Protein AF-A0A349AY87-F1 (afdb_monomer)

Secondary structure (DSSP, 8-state):
--PPP----------SPPS--GGGGGGEEEEE-TTS-EEEEETT-SEEEEE-TTS-EEEEE-S-S-EEEEEE-TTSEEEEEETTEEEEEEEETTEEEE-HHHH-TTTT-B--S----PPPTT---HHHHSSTTS----S-----TT-SS-SSEESHHHHHHHHHTTTPBPPTT--TTGGG-SS-SSB-SHHHHHHHHHT-EE--

Sequence (204 aa):
MSGDPAVQPTFRTVPAQLPLDVTLLSQTTIVEDRRGGLWFAQKGSSTVSLLNPAGTFSSMTLPVVSLSAFSLDDNDQLLVGDQGVIRAFRLTANGIVEVGIQGSPFVGTRVGDGFTIARSSTNYESRFHSGPGWRNVLPPFPVCVGDFNFDGAINGADLGIMLSKWGTVIPPGGSADSYLDLNQDGLIAGGDLGILLSKWGVCP

Mean predicted aligned error: 16.03 Å

Structure (mmCIF, N/CA/C/O backbone):
data_AF-A0A349AY87-F1
#
_entry.id   AF-A0A349AY87-F1
#
loop_
_atom_site.group_PDB
_atom_site.id
_atom_site.type_symbol
_atom_site.label_atom_id
_atom_site.label_alt_id
_atom_site.label_comp_id
_atom_site.label_asym_id
_atom_site.label_entity_id
_atom_site.label_seq_id
_atom_site.pdbx_PDB_ins_code
_atom_site.Cartn_x
_atom_site.Cartn_y
_atom_site.Cartn_z
_atom_site.occupancy
_atom_site.B_iso_or_equiv
_atom_site.auth_seq_id
_atom_site.auth_comp_id
_atom_site.auth_asym_id
_atom_site.auth_atom_id
_atom_site.pdbx_PDB_model_num
ATOM 1 N N . MET A 1 1 ? 26.757 24.012 3.027 1.00 44.22 1 MET A N 1
ATOM 2 C CA . MET A 1 1 ? 26.035 22.957 3.765 1.00 44.22 1 MET A CA 1
ATOM 3 C C . MET A 1 1 ? 24.764 23.583 4.312 1.00 44.22 1 MET A C 1
ATOM 5 O O . MET A 1 1 ? 24.801 24.196 5.367 1.00 44.22 1 MET A O 1
ATOM 9 N N . SER A 1 2 ? 23.686 23.560 3.531 1.00 48.69 2 SER A N 1
ATOM 10 C CA . SER A 1 2 ? 22.368 23.989 4.006 1.00 48.69 2 SER A CA 1
ATOM 11 C C . SER A 1 2 ? 21.744 22.774 4.679 1.00 48.69 2 SER A C 1
ATOM 13 O O . SER A 1 2 ? 21.316 21.867 3.975 1.00 48.69 2 SER A O 1
ATOM 15 N N . GLY A 1 3 ? 21.810 22.695 6.009 1.00 49.97 3 GLY A N 1
ATOM 16 C CA . GLY A 1 3 ? 21.083 21.665 6.750 1.00 49.97 3 GLY A CA 1
ATOM 17 C C . GLY A 1 3 ? 19.582 21.897 6.610 1.00 49.97 3 GLY A C 1
ATOM 18 O O . GLY A 1 3 ? 19.155 23.050 6.503 1.00 49.97 3 GLY A O 1
ATOM 19 N N . ASP A 1 4 ? 18.803 20.817 6.583 1.00 51.47 4 ASP A N 1
ATOM 20 C CA . ASP A 1 4 ? 17.345 20.916 6.593 1.00 51.47 4 ASP A CA 1
ATOM 21 C C . ASP A 1 4 ? 16.881 21.786 7.773 1.00 51.47 4 ASP A C 1
ATOM 23 O O . ASP A 1 4 ? 17.455 21.707 8.868 1.00 51.47 4 ASP A O 1
ATOM 27 N N . PRO A 1 5 ? 15.871 22.651 7.572 1.00 58.00 5 PRO A N 1
ATOM 28 C CA . PRO A 1 5 ? 15.355 23.489 8.641 1.00 58.00 5 PRO A CA 1
ATOM 29 C C . PRO A 1 5 ? 14.877 22.613 9.802 1.00 58.00 5 PRO A C 1
ATOM 31 O O . PRO A 1 5 ? 14.229 21.587 9.601 1.00 58.00 5 PRO A O 1
ATOM 34 N N . ALA A 1 6 ? 15.190 23.029 11.030 1.00 63.41 6 ALA A N 1
ATOM 35 C CA . ALA A 1 6 ? 14.754 22.331 12.231 1.00 63.41 6 ALA A CA 1
ATOM 36 C C . ALA A 1 6 ? 13.219 22.236 12.259 1.00 63.41 6 ALA A C 1
ATOM 38 O O . ALA A 1 6 ? 12.526 23.233 12.468 1.00 63.41 6 ALA A O 1
ATOM 39 N N . VAL A 1 7 ? 12.685 21.031 12.057 1.00 60.06 7 VAL A N 1
ATOM 40 C CA . VAL A 1 7 ? 11.256 20.752 12.206 1.00 60.06 7 VAL A CA 1
ATOM 41 C C . VAL A 1 7 ? 10.952 20.690 13.700 1.00 60.06 7 VAL A C 1
ATOM 43 O O . VAL A 1 7 ? 11.351 19.752 14.386 1.00 60.06 7 VAL A O 1
ATOM 46 N N . GLN A 1 8 ? 10.264 21.703 14.225 1.00 68.12 8 GLN A N 1
ATOM 47 C CA . GLN A 1 8 ? 9.728 21.662 15.585 1.00 68.12 8 GLN A CA 1
ATOM 48 C C . GLN A 1 8 ? 8.406 20.879 15.566 1.00 68.12 8 GLN A C 1
ATOM 50 O O . GLN A 1 8 ? 7.470 21.302 14.878 1.00 68.12 8 GLN A O 1
ATOM 55 N N . PRO A 1 9 ? 8.292 19.745 16.280 1.00 63.38 9 PRO A N 1
ATOM 56 C CA . PRO A 1 9 ? 7.052 18.982 16.312 1.00 63.38 9 PRO A CA 1
ATOM 57 C C . PRO A 1 9 ? 5.940 19.832 16.932 1.00 63.38 9 PRO A C 1
ATOM 59 O O . PRO A 1 9 ? 6.070 20.358 18.037 1.00 63.38 9 PRO A O 1
ATOM 62 N N . THR A 1 10 ? 4.829 19.983 16.211 1.00 66.19 10 THR A N 1
ATOM 63 C CA . THR A 1 10 ? 3.643 20.651 16.753 1.00 66.19 10 THR A CA 1
ATOM 64 C C . THR A 1 10 ? 2.840 19.635 17.551 1.00 66.19 10 THR A C 1
ATOM 66 O O . THR A 1 10 ? 2.223 18.739 16.979 1.00 66.19 10 THR A O 1
ATOM 69 N N . PHE A 1 11 ? 2.824 19.775 18.873 1.00 67.81 11 PHE A N 1
ATOM 70 C CA . PHE A 1 11 ? 1.978 18.955 19.734 1.00 67.81 11 PHE A CA 1
ATOM 71 C C . PHE A 1 11 ? 0.564 19.542 19.773 1.00 67.81 11 PHE A C 1
ATOM 73 O O . PHE A 1 11 ? 0.376 20.704 20.131 1.00 67.81 11 PHE A O 1
ATOM 80 N N . ARG A 1 12 ? -0.443 18.741 19.410 1.00 67.00 12 ARG A N 1
ATOM 81 C CA . ARG A 1 12 ? -1.860 19.085 19.585 1.00 67.00 12 ARG A CA 1
ATOM 82 C C . ARG A 1 12 ? -2.485 18.111 20.571 1.00 67.00 12 ARG A C 1
ATOM 84 O O . ARG A 1 12 ? -2.451 16.904 20.356 1.00 67.00 12 ARG A O 1
ATOM 91 N N . THR A 1 13 ? -3.052 18.637 21.649 1.00 67.19 13 THR A N 1
ATOM 92 C CA . THR A 1 13 ? -3.795 17.834 22.622 1.00 67.19 13 THR A CA 1
ATOM 93 C C . THR A 1 13 ? -5.218 17.643 22.117 1.00 67.19 13 THR A C 1
ATOM 95 O O . THR A 1 13 ? -5.892 18.617 21.781 1.00 67.19 13 THR A O 1
ATOM 98 N N . VAL A 1 14 ? -5.681 16.396 22.060 1.00 67.25 14 VAL A N 1
ATOM 99 C CA . VAL A 1 14 ? -7.081 16.085 21.759 1.00 67.25 14 VAL A CA 1
ATOM 100 C C . VAL A 1 14 ? -7.846 16.115 23.086 1.00 67.25 14 VAL A C 1
ATOM 102 O O . VAL A 1 14 ? -7.517 15.333 23.975 1.00 67.25 14 VAL A O 1
ATOM 105 N N . PRO A 1 15 ? -8.830 17.012 23.270 1.00 59.59 15 PRO A N 1
ATOM 106 C CA . PRO A 1 15 ? -9.547 17.142 24.542 1.00 59.59 15 PRO A CA 1
ATOM 107 C C . PRO A 1 15 ? -10.527 15.986 24.813 1.00 59.59 15 PRO A C 1
ATOM 109 O O . PRO A 1 15 ? -11.055 15.881 25.916 1.00 59.59 15 PRO A O 1
ATOM 112 N N . ALA A 1 16 ? -10.783 15.125 23.822 1.00 67.00 16 ALA A N 1
ATOM 113 C CA . ALA A 1 16 ? -11.670 13.973 23.937 1.00 67.00 16 ALA A CA 1
ATOM 114 C C . ALA A 1 16 ? -10.902 12.701 24.329 1.00 67.00 16 ALA A C 1
ATOM 116 O O . ALA A 1 16 ? -9.855 12.394 23.755 1.00 67.00 16 ALA A O 1
ATOM 117 N N . GLN A 1 17 ? -11.459 11.926 25.264 1.00 75.69 17 GLN A N 1
ATOM 118 C CA . GLN A 1 17 ? -10.987 10.574 25.549 1.00 75.69 17 GLN A CA 1
ATOM 119 C C . GLN A 1 17 ? -11.250 9.691 24.324 1.00 75.69 17 GLN A C 1
ATOM 121 O O . GLN A 1 17 ? -12.393 9.539 23.892 1.00 75.69 17 GLN A O 1
ATOM 126 N N . LEU A 1 18 ? -10.184 9.136 23.746 1.00 81.62 18 LEU A N 1
ATOM 127 C CA . LEU A 1 18 ? -10.295 8.219 22.614 1.00 81.62 18 LEU A CA 1
ATOM 128 C C . LEU A 1 18 ? -10.996 6.924 23.062 1.00 81.62 18 LEU A C 1
ATOM 130 O O . LEU A 1 18 ? -10.797 6.497 24.202 1.00 81.62 18 LEU A O 1
ATOM 134 N N . PRO A 1 19 ? -11.783 6.269 22.188 1.00 81.19 19 PRO A N 1
ATOM 135 C CA . PRO A 1 19 ? -12.523 5.041 22.498 1.00 81.19 19 PRO A CA 1
ATOM 136 C C . PRO A 1 19 ? -11.597 3.811 22.499 1.00 81.19 19 PRO A C 1
ATOM 138 O O . PRO A 1 19 ? -11.856 2.824 21.817 1.00 81.19 19 PRO A O 1
ATOM 141 N N . LEU A 1 20 ? -10.469 3.904 23.195 1.00 86.94 20 LEU A N 1
ATOM 142 C CA . LEU A 1 20 ? -9.469 2.851 23.269 1.00 86.94 20 LEU A CA 1
ATOM 143 C C . LEU A 1 20 ? -9.587 2.136 24.610 1.00 86.94 20 LEU A C 1
ATOM 145 O O . LEU A 1 20 ? -9.560 2.766 25.668 1.00 86.94 20 LEU A O 1
ATOM 149 N N . ASP A 1 21 ? -9.654 0.813 24.561 1.00 90.06 21 ASP A N 1
ATOM 150 C CA . ASP A 1 21 ? -9.407 -0.024 25.721 1.00 90.06 21 ASP A CA 1
ATOM 151 C C . ASP A 1 21 ? -7.907 0.008 26.039 1.00 90.06 21 ASP A C 1
ATOM 153 O O . ASP A 1 21 ? -7.068 -0.439 25.250 1.00 90.06 21 ASP A O 1
ATOM 157 N N . VAL A 1 22 ? -7.565 0.545 27.209 1.00 89.06 22 VAL A N 1
ATOM 158 C CA . VAL A 1 22 ? -6.178 0.689 27.670 1.00 89.06 22 VAL A CA 1
ATOM 159 C C . VAL A 1 22 ? -5.459 -0.653 27.847 1.00 89.06 22 VAL A C 1
ATOM 161 O O . VAL A 1 22 ? -4.230 -0.694 27.838 1.00 89.06 22 VAL A O 1
ATOM 164 N N . THR A 1 23 ? -6.198 -1.757 27.975 1.00 92.31 23 THR A N 1
ATOM 165 C CA . THR A 1 23 ? -5.629 -3.107 28.078 1.00 92.31 23 THR A CA 1
ATOM 166 C C . THR A 1 23 ? -5.248 -3.695 26.717 1.00 92.31 23 THR A C 1
ATOM 168 O O . THR A 1 23 ? -4.416 -4.599 26.650 1.00 92.31 23 THR A O 1
ATOM 171 N N . LEU A 1 24 ? -5.786 -3.138 25.625 1.00 89.12 24 LEU A N 1
ATOM 172 C CA . LEU A 1 24 ? -5.575 -3.592 24.247 1.00 89.12 24 LEU A CA 1
ATOM 173 C C . LEU A 1 24 ? -4.706 -2.623 23.428 1.00 89.12 24 LEU A C 1
ATOM 175 O O . LEU A 1 24 ? -4.680 -2.696 22.199 1.00 89.12 24 LEU A O 1
ATOM 179 N N . LEU A 1 25 ? -3.975 -1.701 24.068 1.00 89.75 25 LEU A N 1
ATOM 180 C CA . LEU A 1 25 ? -3.170 -0.698 23.351 1.00 89.75 25 LEU A CA 1
ATOM 181 C C . LEU A 1 25 ? -2.138 -1.328 22.409 1.00 89.75 25 LEU A C 1
ATOM 183 O O . LEU A 1 25 ? -1.982 -0.859 21.285 1.00 89.75 25 LEU A O 1
ATOM 187 N N . SER A 1 26 ? -1.498 -2.427 22.820 1.00 90.25 26 SER A N 1
ATOM 188 C CA . SER A 1 26 ? -0.547 -3.181 21.985 1.00 90.25 26 SER A CA 1
ATOM 189 C C . SER A 1 26 ? -1.187 -3.842 20.760 1.00 90.25 26 SER A C 1
ATOM 191 O O . SER A 1 26 ? -0.479 -4.272 19.855 1.00 90.25 26 SER A O 1
ATOM 193 N N . GLN A 1 27 ? -2.516 -3.915 20.725 1.00 92.50 27 GLN A N 1
ATOM 194 C CA . GLN A 1 27 ? -3.315 -4.486 19.647 1.00 92.50 27 GLN A CA 1
ATOM 195 C C . GLN A 1 27 ? -4.072 -3.397 18.870 1.00 92.50 27 GLN A C 1
ATOM 197 O O . GLN A 1 27 ? -5.105 -3.665 18.254 1.00 92.50 27 GLN A O 1
ATOM 202 N N . THR A 1 28 ? -3.580 -2.157 18.916 1.00 93.50 28 THR A N 1
ATOM 203 C CA . THR A 1 28 ? -4.139 -1.028 18.167 1.00 93.50 28 THR A CA 1
ATOM 204 C C . THR A 1 28 ? -3.413 -0.886 16.838 1.00 93.50 28 THR A C 1
ATOM 206 O O . THR A 1 28 ? -2.203 -0.675 16.802 1.00 93.50 28 THR A O 1
ATOM 209 N N . THR A 1 29 ? -4.156 -0.960 15.739 1.00 94.06 29 THR A N 1
ATOM 210 C CA . THR A 1 29 ? -3.658 -0.564 14.420 1.00 94.06 29 THR A CA 1
ATOM 211 C C . THR A 1 29 ? -3.906 0.927 14.228 1.00 94.06 29 THR A C 1
ATOM 213 O O . THR A 1 29 ? -5.015 1.389 14.496 1.00 94.06 29 THR A O 1
ATOM 216 N N . ILE A 1 30 ? -2.894 1.667 13.764 1.00 93.75 30 ILE A N 1
ATOM 217 C CA . ILE A 1 30 ? -2.979 3.097 13.436 1.00 93.75 30 ILE A CA 1
ATOM 218 C C . ILE A 1 30 ? -2.459 3.302 12.013 1.00 93.75 30 ILE A C 1
ATOM 220 O O . ILE A 1 30 ? -1.388 2.805 11.670 1.00 93.75 30 ILE A O 1
ATOM 224 N N . VAL A 1 31 ? -3.208 4.034 11.191 1.00 92.69 31 VAL A N 1
ATOM 225 C CA . VAL A 1 31 ? -2.883 4.318 9.788 1.00 92.69 31 VAL A CA 1
ATOM 226 C C . VAL A 1 31 ? -3.220 5.773 9.485 1.00 92.69 31 VAL A C 1
ATOM 228 O O . VAL A 1 31 ? -4.316 6.230 9.780 1.00 92.69 31 VAL A O 1
ATOM 231 N N . GLU A 1 32 ? -2.304 6.511 8.872 1.00 90.94 32 GLU A N 1
ATOM 232 C CA . GLU A 1 32 ? -2.549 7.896 8.456 1.00 90.94 32 GLU A CA 1
ATOM 233 C C . GLU A 1 32 ? -3.115 7.938 7.030 1.00 90.94 32 GLU A C 1
ATOM 235 O O . GLU A 1 32 ? -2.572 7.285 6.143 1.00 90.94 32 GLU A O 1
ATOM 240 N N . ASP A 1 33 ? -4.182 8.692 6.765 1.00 87.00 33 ASP A N 1
ATOM 241 C CA . ASP A 1 33 ? -4.682 8.954 5.408 1.00 87.00 33 ASP A CA 1
ATOM 242 C C . ASP A 1 33 ? -3.928 10.096 4.703 1.00 87.00 33 ASP A C 1
ATOM 244 O O . ASP A 1 33 ? -3.136 10.825 5.294 1.00 87.00 33 ASP A O 1
ATOM 248 N N . ARG A 1 34 ? -4.175 10.295 3.406 1.00 81.38 34 ARG A N 1
ATOM 249 C CA . ARG A 1 34 ? -3.505 11.352 2.623 1.00 81.38 34 ARG A CA 1
ATOM 250 C C . ARG A 1 34 ? -3.834 12.776 3.089 1.00 81.38 34 ARG A C 1
ATOM 252 O O . ARG A 1 34 ? -3.187 13.735 2.671 1.00 81.38 34 ARG A O 1
ATOM 259 N N . ARG A 1 35 ? -4.866 12.957 3.908 1.00 83.88 35 ARG A N 1
ATOM 260 C CA . ARG A 1 35 ? -5.301 14.253 4.439 1.00 83.88 35 ARG A CA 1
ATOM 261 C C . ARG A 1 35 ? -4.729 14.513 5.837 1.00 83.88 35 ARG A C 1
ATOM 263 O O . ARG A 1 35 ? -5.068 15.539 6.421 1.00 83.88 35 ARG A O 1
ATOM 270 N N . GLY A 1 36 ? -3.870 13.628 6.350 1.00 86.06 36 GLY A N 1
ATOM 271 C CA . GLY A 1 36 ? -3.288 13.706 7.692 1.00 86.06 36 GLY A CA 1
ATOM 272 C C . GLY A 1 36 ? -4.232 13.225 8.796 1.00 86.06 36 GLY A C 1
ATOM 273 O O . GLY A 1 36 ? -4.023 13.521 9.972 1.00 86.06 36 GLY A O 1
ATOM 274 N N . GLY A 1 37 ? -5.323 12.548 8.434 1.00 89.75 37 GLY A N 1
ATOM 275 C CA . GLY A 1 37 ? -6.229 11.922 9.384 1.00 89.75 37 GLY A CA 1
ATOM 276 C C . GLY A 1 37 ? -5.641 10.623 9.921 1.00 89.75 37 GLY A C 1
ATOM 277 O O . GLY A 1 37 ? -5.217 9.765 9.151 1.00 89.75 37 GLY A O 1
ATOM 278 N N . LEU A 1 38 ? -5.636 10.456 11.241 1.00 92.75 38 LEU A N 1
ATOM 279 C CA . LEU A 1 38 ? -5.198 9.228 11.895 1.00 92.75 38 LEU A CA 1
ATOM 280 C C . LEU A 1 38 ? -6.390 8.296 12.080 1.00 92.75 38 LEU A C 1
ATOM 282 O O . LEU A 1 38 ? -7.281 8.552 12.892 1.00 92.75 38 LEU A O 1
ATOM 286 N N . TRP A 1 39 ? -6.385 7.205 11.329 1.00 93.38 39 TRP A N 1
ATOM 287 C CA . TRP A 1 39 ? -7.319 6.104 11.467 1.00 93.38 39 TRP A CA 1
ATOM 288 C C . TRP A 1 39 ? -6.794 5.121 12.497 1.00 93.38 39 TRP A C 1
ATOM 290 O O . TRP A 1 39 ? -5.611 4.787 12.479 1.00 93.38 39 TRP A O 1
ATOM 300 N N . PHE A 1 40 ? -7.655 4.615 13.373 1.00 94.38 40 PHE A N 1
ATOM 301 C CA . PHE A 1 40 ? -7.261 3.618 14.357 1.00 94.38 40 PHE A CA 1
ATOM 302 C C . PHE A 1 40 ? -8.397 2.671 14.736 1.00 94.38 40 PHE A C 1
ATOM 304 O O . PHE A 1 40 ? -9.573 3.035 14.727 1.00 94.38 40 PHE A O 1
ATOM 311 N N . ALA A 1 41 ? -8.032 1.439 15.075 1.00 94.69 41 ALA A N 1
ATOM 312 C CA . ALA A 1 41 ? -8.936 0.406 15.566 1.00 94.69 41 ALA A CA 1
ATOM 313 C C . ALA A 1 41 ? -8.152 -0.616 16.392 1.00 94.69 41 ALA A C 1
ATOM 315 O O . ALA A 1 41 ? -6.967 -0.845 16.146 1.00 94.69 41 ALA A O 1
ATOM 316 N N . GLN A 1 42 ? -8.824 -1.249 17.348 1.00 94.06 42 GLN A N 1
ATOM 317 C CA . GLN A 1 42 ? -8.247 -2.322 18.154 1.00 94.06 42 GLN A CA 1
ATOM 318 C C . GLN A 1 42 ? -8.667 -3.684 17.609 1.00 94.06 42 GLN A C 1
ATOM 320 O O . GLN A 1 42 ? -9.783 -3.842 17.101 1.00 94.06 42 GLN A O 1
ATOM 325 N N . LYS A 1 43 ? -7.774 -4.669 17.721 1.00 93.44 43 LYS A N 1
ATOM 326 C CA . LYS A 1 43 ? -8.059 -6.055 17.350 1.00 93.44 43 LYS A CA 1
ATOM 327 C C . LYS A 1 43 ? -9.343 -6.538 18.030 1.00 93.44 43 LYS A C 1
ATOM 329 O O . LYS A 1 43 ? -9.575 -6.279 19.207 1.00 93.44 43 LYS A O 1
ATOM 334 N N . GLY A 1 44 ? -10.184 -7.243 17.283 1.00 93.44 44 GLY A N 1
ATOM 335 C CA . GLY A 1 44 ? -11.475 -7.743 17.747 1.00 93.44 44 GLY A CA 1
ATOM 336 C C . GLY A 1 44 ? -12.639 -6.767 17.574 1.00 93.44 44 GLY A C 1
ATOM 337 O O . GLY A 1 44 ? -13.786 -7.202 17.615 1.00 93.44 44 GLY A O 1
ATOM 338 N N . SER A 1 45 ? -12.369 -5.481 17.334 1.00 93.25 45 SER A N 1
ATOM 339 C CA . SER A 1 45 ? -13.402 -4.477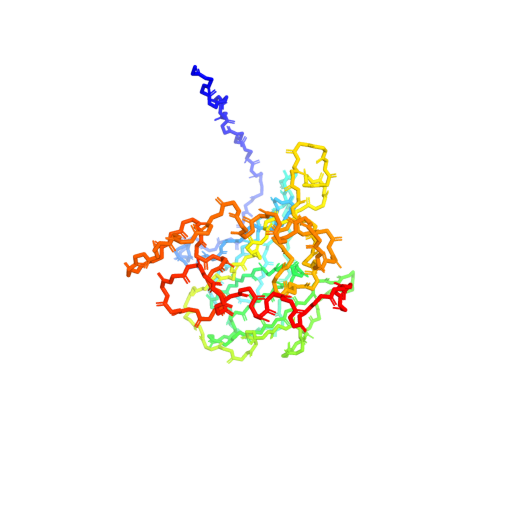 17.072 1.00 93.25 45 SER A CA 1
ATOM 340 C C . SER A 1 45 ? -14.079 -4.705 15.715 1.00 93.25 45 SER A C 1
ATOM 342 O O . SER A 1 45 ? -13.486 -5.251 14.787 1.00 93.25 45 SER A O 1
ATOM 344 N N . SER A 1 46 ? -15.310 -4.224 15.568 1.00 94.06 46 SER A N 1
ATOM 345 C CA . SER A 1 46 ? -15.958 -3.992 14.268 1.00 94.06 46 SER A CA 1
ATOM 346 C C . SER A 1 46 ? -15.998 -2.507 13.903 1.00 94.06 46 SER A C 1
ATOM 348 O O . SER A 1 46 ? -16.569 -2.125 12.891 1.00 94.06 46 SER A O 1
ATOM 350 N N . THR A 1 47 ? -15.421 -1.643 14.735 1.00 92.38 47 THR A N 1
ATOM 351 C CA . THR A 1 47 ? -15.425 -0.188 14.570 1.00 92.38 47 THR A CA 1
ATOM 352 C C . THR A 1 47 ? -14.020 0.318 14.285 1.00 92.38 47 THR A C 1
ATOM 354 O O . THR A 1 47 ? -13.066 -0.081 14.956 1.00 92.38 47 THR A O 1
ATOM 357 N N . VAL A 1 48 ? -13.921 1.231 13.319 1.00 93.62 48 VAL A N 1
ATOM 358 C CA . VAL A 1 48 ? -12.727 2.036 13.050 1.00 93.62 48 VAL A CA 1
ATOM 359 C C . VAL A 1 48 ? -13.030 3.498 13.351 1.00 93.62 48 VAL A C 1
ATOM 361 O O . VAL A 1 48 ? -14.152 3.975 13.157 1.00 93.62 48 VAL A O 1
ATOM 364 N N . SER A 1 49 ? -12.028 4.204 13.848 1.00 93.38 49 SER A N 1
ATOM 365 C CA . SER A 1 49 ? -12.119 5.599 14.242 1.00 93.38 49 SER A CA 1
ATOM 366 C C . SER A 1 49 ? -11.166 6.462 13.434 1.00 93.38 49 SER A C 1
ATOM 368 O O . SER A 1 49 ? -10.092 6.008 13.061 1.00 93.38 49 SER A O 1
ATOM 370 N N . LEU A 1 50 ? -11.548 7.715 13.210 1.00 91.88 50 LEU A N 1
ATOM 371 C CA . LEU A 1 50 ? -10.756 8.737 12.540 1.00 91.88 50 LEU A CA 1
ATOM 372 C C . LEU A 1 50 ? -10.596 9.943 13.462 1.00 91.88 50 LEU A C 1
ATOM 374 O O . LEU A 1 50 ? -11.588 10.552 13.867 1.00 91.88 50 LEU A O 1
ATOM 378 N N . LEU A 1 51 ? -9.350 10.317 13.731 1.00 92.38 51 LEU A N 1
ATOM 379 C CA . LEU A 1 51 ? -8.963 11.608 14.286 1.00 92.38 51 LEU A CA 1
ATOM 380 C C . LEU A 1 51 ? -8.452 12.497 13.150 1.00 92.38 51 LEU A C 1
ATOM 382 O O . LEU A 1 51 ? -7.405 12.227 12.566 1.00 92.38 51 LEU A O 1
ATOM 386 N N . ASN A 1 52 ? -9.181 13.561 12.828 1.00 89.25 52 ASN A N 1
ATOM 387 C CA . ASN A 1 52 ? -8.762 14.484 11.778 1.00 89.25 52 ASN A CA 1
ATOM 388 C C . ASN A 1 52 ? -7.675 15.470 12.277 1.00 89.25 52 ASN A C 1
ATOM 390 O O . ASN A 1 52 ? -7.522 15.663 13.487 1.00 89.25 52 ASN A O 1
ATOM 394 N N . PRO A 1 53 ? -6.963 16.174 11.373 1.00 87.75 53 PRO A N 1
ATOM 395 C CA . PRO A 1 53 ? -5.950 17.167 11.758 1.00 87.75 53 PRO A CA 1
ATOM 396 C C . PRO A 1 53 ? -6.475 18.337 12.605 1.00 87.75 53 PRO A C 1
ATOM 398 O O . PRO A 1 53 ? -5.704 19.016 13.285 1.00 87.75 53 PRO A O 1
ATOM 401 N N . ALA A 1 54 ? -7.787 18.594 12.568 1.00 86.75 54 ALA A N 1
ATOM 402 C CA . ALA A 1 54 ? -8.441 19.606 13.392 1.00 86.75 54 ALA A CA 1
ATOM 403 C C . ALA A 1 54 ? -8.715 19.122 14.832 1.00 86.75 54 ALA A C 1
ATOM 405 O O . ALA A 1 54 ? -9.240 19.886 15.638 1.00 86.75 54 ALA A O 1
ATOM 406 N N . GLY A 1 55 ? -8.366 17.875 15.171 1.00 84.50 55 GLY A N 1
ATOM 407 C CA . GLY A 1 55 ? -8.583 17.286 16.493 1.00 84.50 55 GLY A CA 1
ATOM 408 C C . GLY A 1 55 ? -10.010 16.784 16.726 1.00 84.50 55 GLY A C 1
ATOM 409 O O . GLY A 1 55 ? -10.375 16.488 17.861 1.00 84.50 55 GLY A O 1
ATOM 410 N N . THR A 1 56 ? -10.831 16.700 15.676 1.00 86.88 56 THR A N 1
ATOM 411 C CA . THR A 1 56 ? -12.174 16.113 15.753 1.00 86.88 56 THR A CA 1
ATOM 412 C C . THR A 1 56 ? -12.094 14.616 15.514 1.00 86.88 56 THR A C 1
ATOM 414 O O . THR A 1 56 ? -11.425 14.153 14.589 1.00 86.88 56 THR A O 1
ATOM 417 N N . PHE A 1 57 ? -12.817 13.872 16.337 1.00 87.81 57 PHE A N 1
ATOM 418 C CA . PHE A 1 57 ? -12.895 12.425 16.279 1.00 87.81 57 PHE A CA 1
ATOM 419 C C . PHE A 1 57 ? -14.253 11.970 15.722 1.00 87.81 57 PHE A C 1
ATOM 421 O O . PHE A 1 57 ? -15.285 12.578 16.005 1.00 87.81 57 PHE A O 1
ATOM 428 N N . SER A 1 58 ? -14.249 10.879 14.956 1.00 89.25 58 SER A N 1
ATOM 429 C CA . SER A 1 58 ? -15.447 10.196 14.458 1.00 89.25 58 SER A CA 1
ATOM 430 C C . SER A 1 58 ? -15.224 8.683 14.410 1.00 89.25 58 SER A C 1
ATOM 432 O O . SER A 1 58 ? -14.088 8.234 14.283 1.00 89.25 58 SER A O 1
ATOM 434 N N . SER A 1 59 ? -16.299 7.901 14.503 1.00 91.00 59 SER A N 1
ATOM 435 C CA . SER A 1 59 ? -16.254 6.437 14.422 1.00 91.00 59 SER A CA 1
ATOM 436 C C . SER A 1 59 ? -17.243 5.912 13.405 1.00 91.00 59 SER A C 1
ATOM 438 O O . SER A 1 59 ? -18.299 6.504 13.181 1.00 91.00 59 SER A O 1
ATOM 440 N N . MET A 1 60 ? -16.921 4.752 12.850 1.00 91.19 60 MET A N 1
ATOM 441 C CA . MET A 1 60 ? -17.792 4.031 11.942 1.00 91.19 60 MET A CA 1
ATOM 442 C C . MET A 1 60 ? -17.694 2.525 12.143 1.00 91.19 60 MET A C 1
ATOM 444 O O . MET A 1 60 ? -16.610 1.971 12.329 1.00 91.19 60 MET A O 1
ATOM 448 N N . THR A 1 61 ? -18.843 1.864 12.075 1.00 93.25 61 THR A N 1
ATOM 449 C CA . THR A 1 61 ? -18.933 0.408 12.145 1.00 93.25 61 THR A CA 1
ATOM 450 C C . THR A 1 61 ? -18.736 -0.183 10.757 1.00 93.25 61 THR A C 1
ATOM 452 O O . THR A 1 61 ? -19.417 0.186 9.802 1.00 93.25 61 THR A O 1
ATOM 455 N N . LEU A 1 62 ? -17.794 -1.107 10.656 1.00 93.88 62 LEU A N 1
ATOM 456 C CA . LEU A 1 62 ? -17.494 -1.891 9.475 1.00 93.88 62 LEU A CA 1
ATOM 457 C C . LEU A 1 62 ? -18.355 -3.162 9.473 1.00 93.88 62 LEU A C 1
ATOM 459 O O . LEU A 1 62 ? -18.604 -3.737 10.535 1.00 93.88 62 LEU A O 1
ATOM 463 N N . PRO A 1 63 ? -18.774 -3.656 8.298 1.00 94.56 63 PRO A N 1
ATOM 464 C CA . PRO A 1 63 ? -19.516 -4.908 8.178 1.00 94.56 63 PRO A CA 1
ATOM 465 C C . PRO A 1 63 ? -18.572 -6.124 8.276 1.00 94.56 63 PRO A C 1
ATOM 467 O O . PRO A 1 63 ? -18.533 -6.962 7.376 1.00 94.56 63 PRO A O 1
ATOM 470 N N . VAL A 1 64 ? -17.784 -6.198 9.351 1.00 94.62 64 VAL A N 1
ATOM 471 C CA . VAL A 1 64 ? -16.791 -7.246 9.643 1.00 94.62 64 VAL A CA 1
ATOM 472 C C . VAL A 1 64 ? -17.130 -7.948 10.952 1.00 94.62 64 VAL A C 1
ATOM 474 O O . VAL A 1 64 ? -17.773 -7.366 11.826 1.00 94.62 64 VAL A O 1
ATOM 477 N N . VAL A 1 65 ? -16.697 -9.199 11.091 1.00 94.88 65 VAL A N 1
ATOM 478 C CA . VAL A 1 65 ? -16.935 -9.989 12.305 1.00 94.88 65 VAL A CA 1
ATOM 479 C C . VAL A 1 65 ? -15.898 -9.656 13.369 1.00 94.88 65 VAL A C 1
ATOM 481 O O . VAL A 1 65 ? -16.245 -9.463 14.532 1.00 94.88 65 VAL A O 1
ATOM 484 N N . SER A 1 66 ? -14.620 -9.612 12.988 1.00 93.00 66 SER A N 1
ATOM 485 C CA . SER A 1 66 ? -13.527 -9.367 13.926 1.00 93.00 66 SER A CA 1
ATOM 486 C C . SER A 1 66 ? -12.318 -8.791 13.202 1.00 93.00 66 SER A C 1
ATOM 488 O O . SER A 1 66 ? -11.654 -9.492 12.435 1.00 93.00 66 SER A O 1
ATOM 490 N N . LEU A 1 67 ? -12.020 -7.515 13.448 1.00 94.75 67 LEU A N 1
ATOM 491 C CA . LEU A 1 67 ? -10.869 -6.848 12.849 1.00 94.75 67 LEU A CA 1
ATOM 492 C C . LEU A 1 67 ? -9.563 -7.428 13.409 1.00 94.75 67 LEU A C 1
ATOM 494 O O . LEU A 1 67 ? -9.357 -7.429 14.621 1.00 94.75 67 LEU A O 1
ATOM 498 N N . SER A 1 68 ? -8.666 -7.896 12.542 1.00 93.62 68 SER A N 1
ATOM 499 C CA . SER A 1 68 ? -7.299 -8.283 12.918 1.00 93.62 68 SER A CA 1
ATOM 500 C C . SER A 1 68 ? -6.323 -7.117 12.766 1.00 93.62 68 SER A C 1
ATOM 502 O O . SER A 1 68 ? -5.562 -6.833 13.683 1.00 93.62 68 SER A O 1
ATOM 504 N N . ALA A 1 69 ? -6.392 -6.423 11.632 1.00 93.62 69 ALA A N 1
ATOM 505 C CA . ALA A 1 69 ? -5.662 -5.202 11.306 1.00 93.62 69 ALA A CA 1
ATOM 506 C C . ALA A 1 69 ? -6.352 -4.509 10.122 1.00 93.62 69 ALA A C 1
ATOM 508 O O . ALA A 1 69 ? -7.262 -5.072 9.508 1.00 93.62 69 ALA A O 1
ATOM 509 N N . PHE A 1 70 ? -5.913 -3.308 9.760 1.00 95.31 70 PHE A N 1
ATOM 510 C CA . PHE A 1 70 ? -6.362 -2.645 8.541 1.00 95.31 70 P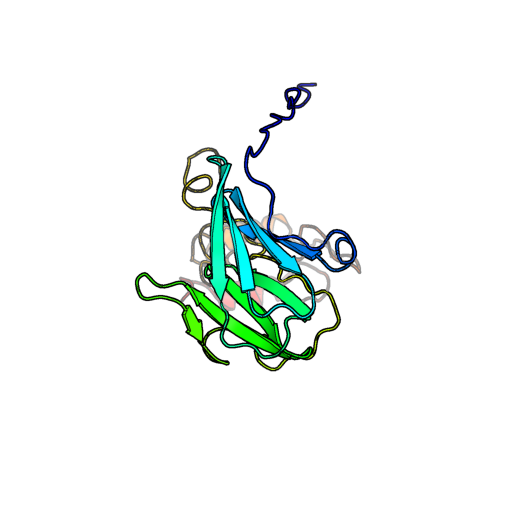HE A CA 1
ATOM 511 C C . PHE A 1 70 ? -5.264 -1.758 7.946 1.00 95.31 70 PHE A C 1
ATOM 513 O O . PHE A 1 70 ? -4.301 -1.395 8.617 1.00 95.31 70 PHE A O 1
ATOM 520 N N . SER A 1 71 ? -5.425 -1.398 6.680 1.00 94.25 71 SER A N 1
ATOM 521 C CA . SER A 1 71 ? -4.576 -0.456 5.961 1.00 94.25 71 SER A CA 1
ATOM 522 C C . SER A 1 71 ? -5.406 0.332 4.948 1.00 94.25 71 SER A C 1
ATOM 524 O O . SER A 1 71 ? -6.574 0.027 4.709 1.00 94.25 71 SER A O 1
ATOM 526 N N . LEU A 1 72 ? -4.810 1.367 4.368 1.00 90.94 72 LEU A N 1
ATOM 527 C CA . LEU A 1 72 ? -5.450 2.259 3.404 1.00 90.94 72 LEU A CA 1
ATOM 528 C C . LEU A 1 72 ? -4.595 2.313 2.139 1.00 90.94 72 LEU A C 1
ATOM 530 O O . LEU A 1 72 ? -3.433 2.722 2.216 1.00 90.94 72 LEU A O 1
ATOM 534 N N . ASP A 1 73 ? -5.168 1.929 1.001 1.00 86.38 73 ASP A N 1
ATOM 535 C CA . ASP A 1 73 ? -4.472 1.938 -0.289 1.00 86.38 73 ASP A CA 1
ATOM 536 C C . ASP A 1 73 ? -4.497 3.314 -0.980 1.00 86.38 73 ASP A C 1
ATOM 538 O O . ASP A 1 73 ? -4.920 4.327 -0.421 1.00 86.38 73 ASP A O 1
ATOM 542 N N . ASP A 1 74 ? -4.027 3.352 -2.227 1.00 80.69 74 ASP A N 1
ATOM 543 C CA . ASP A 1 74 ? -3.976 4.573 -3.029 1.00 80.69 74 ASP A CA 1
ATOM 544 C C . ASP A 1 74 ? -5.305 5.064 -3.581 1.00 80.69 74 ASP A C 1
ATOM 546 O O . ASP A 1 74 ? -5.389 6.182 -4.094 1.00 80.69 74 ASP A O 1
ATOM 550 N N . ASN A 1 75 ? -6.330 4.234 -3.513 1.00 81.12 75 ASN A N 1
ATOM 551 C CA . ASN A 1 75 ? -7.671 4.581 -3.942 1.00 81.12 75 ASN A CA 1
ATOM 552 C C . ASN A 1 75 ? -8.512 5.071 -2.755 1.00 81.12 75 ASN A C 1
ATOM 554 O O . ASN A 1 75 ? -9.740 5.112 -2.863 1.00 81.12 75 ASN A O 1
ATOM 558 N N . ASP A 1 76 ? -7.859 5.392 -1.628 1.00 81.12 76 ASP A N 1
ATOM 559 C CA . ASP A 1 76 ? -8.473 5.693 -0.336 1.00 81.12 76 ASP A CA 1
ATOM 560 C C . ASP A 1 76 ? -9.450 4.581 0.111 1.00 81.12 76 ASP A C 1
ATOM 562 O O . ASP A 1 76 ? -10.452 4.835 0.787 1.00 81.12 76 ASP A O 1
ATOM 566 N N . GLN A 1 77 ? -9.183 3.330 -0.290 1.00 89.62 77 GLN A N 1
ATOM 567 C CA . GLN A 1 77 ? -9.946 2.170 0.151 1.00 89.62 77 GLN A CA 1
ATOM 568 C C . GLN A 1 77 ? -9.365 1.633 1.451 1.00 89.62 77 GLN A C 1
ATOM 570 O O . GLN A 1 77 ? -8.151 1.520 1.621 1.00 89.62 77 GLN A O 1
ATOM 575 N N . LEU A 1 78 ? -10.255 1.242 2.352 1.00 93.44 78 LEU A N 1
ATOM 576 C CA . LEU A 1 78 ? -9.931 0.582 3.599 1.00 93.44 78 LEU A CA 1
ATOM 577 C C . LEU A 1 78 ? -9.834 -0.924 3.363 1.00 93.44 78 LEU A C 1
ATOM 579 O O . LEU A 1 78 ? -10.844 -1.599 3.157 1.00 93.44 78 LEU A O 1
ATOM 583 N N . LEU A 1 79 ? -8.618 -1.455 3.413 1.00 95.00 79 LEU A N 1
ATOM 584 C CA . LEU A 1 79 ? -8.379 -2.888 3.440 1.00 95.00 79 LEU A CA 1
ATOM 585 C C . LEU A 1 79 ? -8.389 -3.333 4.892 1.00 95.00 79 LEU A C 1
ATOM 587 O O . LEU A 1 79 ? -7.610 -2.835 5.696 1.00 95.00 79 LEU A O 1
ATOM 591 N N . VAL A 1 80 ? -9.260 -4.270 5.233 1.00 96.31 80 VAL A N 1
ATOM 592 C CA . VAL A 1 80 ? -9.481 -4.730 6.603 1.00 96.31 80 VAL A CA 1
ATOM 593 C C . VAL A 1 80 ? -9.273 -6.231 6.636 1.00 96.31 80 VAL A C 1
ATOM 595 O O . VAL A 1 80 ? -9.889 -6.959 5.862 1.00 96.31 80 VAL A O 1
ATOM 598 N N . GLY A 1 81 ? -8.417 -6.702 7.533 1.00 96.50 81 GLY A N 1
ATOM 599 C CA . GLY A 1 81 ? -8.348 -8.112 7.880 1.00 96.50 81 GLY A CA 1
ATOM 600 C C . GLY A 1 81 ? -9.547 -8.458 8.751 1.00 96.50 81 GLY A C 1
ATOM 601 O O . GLY A 1 81 ? -9.613 -8.035 9.901 1.00 96.50 81 GLY A O 1
ATOM 602 N N . ASP A 1 82 ? -10.498 -9.204 8.207 1.00 96.19 82 ASP A N 1
ATOM 603 C CA . ASP A 1 82 ? -11.641 -9.750 8.933 1.00 96.19 82 ASP A CA 1
ATOM 604 C C . ASP A 1 82 ? -11.363 -11.223 9.218 1.00 96.19 82 ASP A C 1
ATOM 606 O O . ASP A 1 82 ? -11.201 -12.021 8.293 1.00 96.19 82 ASP A O 1
ATOM 610 N N . GLN A 1 83 ? -11.202 -11.573 10.494 1.00 94.62 83 GLN A N 1
ATOM 611 C CA . GLN A 1 83 ? -10.778 -12.913 10.920 1.00 94.62 83 GLN A CA 1
ATOM 612 C C . GLN A 1 83 ? -9.488 -13.385 10.213 1.00 94.62 83 GLN A C 1
ATOM 614 O O . GLN A 1 83 ? -9.310 -14.569 9.916 1.00 94.62 83 GLN A O 1
ATOM 619 N N . GLY A 1 84 ? -8.579 -12.445 9.926 1.00 92.06 84 GLY A N 1
ATOM 620 C CA . GLY A 1 84 ? -7.320 -12.711 9.230 1.00 92.06 84 GLY A CA 1
ATOM 621 C C . GLY A 1 84 ? -7.447 -12.878 7.714 1.00 92.06 84 GLY A C 1
ATOM 622 O O . GLY A 1 84 ? -6.513 -13.374 7.092 1.00 92.06 84 GLY A O 1
ATOM 623 N N . VAL A 1 85 ? -8.567 -12.487 7.098 1.00 95.31 85 VAL A N 1
ATOM 624 C CA . VAL A 1 85 ? -8.746 -12.468 5.637 1.00 95.31 85 VAL A CA 1
ATOM 625 C C . VAL A 1 85 ? -9.055 -11.049 5.177 1.00 95.31 85 VAL A C 1
ATOM 627 O O . VAL A 1 85 ? -9.948 -10.397 5.710 1.00 95.31 85 VAL A O 1
ATOM 630 N N . ILE A 1 86 ? -8.324 -10.554 4.180 1.00 96.19 86 ILE A N 1
ATOM 631 C CA . ILE A 1 86 ? -8.516 -9.191 3.679 1.00 96.19 86 ILE A CA 1
ATOM 632 C C . ILE A 1 86 ? -9.868 -9.051 2.971 1.00 96.19 86 ILE A C 1
ATOM 634 O O . ILE A 1 86 ? -10.194 -9.798 2.047 1.00 96.19 86 ILE A O 1
ATOM 638 N N . ARG A 1 87 ? -10.596 -8.003 3.347 1.00 95.88 87 ARG A N 1
ATOM 639 C CA . ARG A 1 87 ? -11.750 -7.426 2.651 1.00 95.88 87 ARG A CA 1
ATOM 640 C C . ARG A 1 87 ? -11.448 -5.961 2.348 1.00 95.88 87 ARG A C 1
ATOM 642 O O . ARG A 1 87 ? -10.662 -5.341 3.057 1.00 95.88 87 ARG A O 1
ATOM 649 N N . ALA A 1 88 ? -12.037 -5.409 1.294 1.00 94.94 88 ALA A N 1
ATOM 650 C CA . ALA A 1 88 ? -11.767 -4.039 0.863 1.00 94.94 88 ALA A CA 1
ATOM 651 C C . ALA A 1 88 ? -13.055 -3.222 0.808 1.00 94.94 88 ALA A C 1
ATOM 653 O O . ALA A 1 88 ? -14.066 -3.662 0.253 1.00 94.94 88 ALA A O 1
ATOM 654 N N . PHE A 1 89 ? -12.995 -2.014 1.354 1.00 94.75 89 PHE A N 1
ATOM 655 C CA . PHE A 1 89 ? -14.135 -1.130 1.508 1.00 94.75 89 PHE A CA 1
ATOM 656 C C . PHE A 1 89 ? -13.823 0.267 0.988 1.00 94.75 89 PHE A C 1
ATOM 658 O O . PHE A 1 89 ? -12.770 0.830 1.267 1.00 94.75 89 PHE A O 1
ATOM 665 N N . ARG A 1 90 ? -14.771 0.867 0.274 1.00 91.00 90 ARG A N 1
ATOM 666 C CA . ARG A 1 90 ? -14.719 2.266 -0.139 1.00 91.00 90 ARG A CA 1
ATOM 667 C C . ARG A 1 90 ? -15.626 3.104 0.751 1.00 91.00 90 ARG A C 1
ATOM 669 O O . ARG A 1 90 ? -16.781 2.749 0.993 1.00 91.00 90 ARG A O 1
ATOM 676 N N . LEU A 1 91 ? -15.101 4.241 1.189 1.0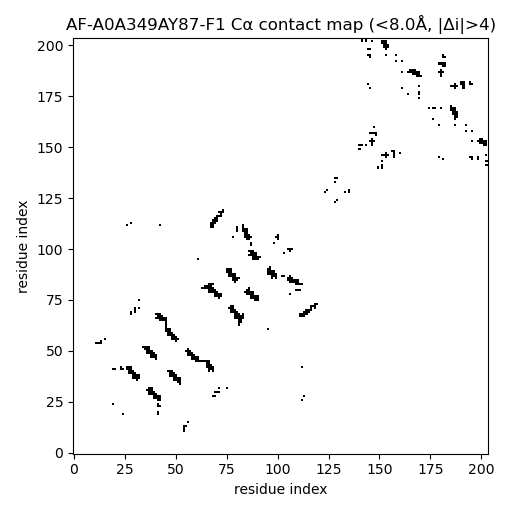0 84.38 91 LEU A N 1
ATOM 677 C CA . LEU A 1 91 ? -15.858 5.272 1.887 1.00 84.38 91 LEU A CA 1
ATOM 678 C C . LEU A 1 91 ? -16.625 6.114 0.865 1.00 84.38 91 LEU A C 1
ATOM 680 O O . LEU A 1 91 ? -16.046 6.637 -0.085 1.00 84.38 91 LEU A O 1
ATOM 684 N N . THR A 1 92 ? -17.932 6.248 1.050 1.00 82.12 92 THR A N 1
ATOM 685 C CA . THR A 1 92 ? -18.809 7.060 0.198 1.00 82.12 92 THR A CA 1
ATOM 686 C C . THR A 1 92 ? -19.593 8.053 1.051 1.00 82.12 92 THR A C 1
ATOM 688 O O . THR A 1 92 ? -19.681 7.902 2.269 1.00 82.12 92 THR A O 1
ATOM 691 N N . ALA A 1 93 ? -20.224 9.044 0.417 1.00 77.44 93 ALA A N 1
ATOM 692 C CA . ALA A 1 93 ? -21.123 9.970 1.112 1.00 77.44 93 ALA A CA 1
ATOM 693 C C . ALA A 1 93 ? -22.292 9.257 1.826 1.00 77.44 93 ALA A C 1
ATOM 695 O O . ALA A 1 93 ? -22.826 9.781 2.798 1.00 77.44 93 ALA A O 1
ATOM 696 N N . ASN A 1 94 ? -22.654 8.053 1.370 1.00 79.06 94 ASN A N 1
ATOM 697 C CA . ASN A 1 94 ? -23.771 7.263 1.888 1.00 79.06 94 ASN A CA 1
ATOM 698 C C . ASN A 1 94 ? -23.324 6.142 2.844 1.00 79.06 94 ASN A C 1
ATOM 700 O O . ASN A 1 94 ? -24.125 5.277 3.188 1.00 79.06 94 ASN A O 1
ATOM 704 N N . GLY A 1 95 ? -22.052 6.131 3.258 1.00 83.19 95 GLY A N 1
ATOM 705 C CA . GLY A 1 95 ? -21.485 5.110 4.137 1.00 83.19 95 GLY A CA 1
ATOM 706 C C . GLY A 1 95 ? -20.448 4.229 3.444 1.00 83.19 95 GLY A C 1
ATOM 707 O O . GLY A 1 95 ? -19.746 4.666 2.530 1.00 83.19 95 GLY A O 1
ATOM 708 N N . ILE A 1 96 ? -20.324 2.988 3.909 1.00 90.00 96 ILE A N 1
ATOM 709 C CA . ILE A 1 96 ? -19.281 2.049 3.484 1.00 90.00 96 ILE A CA 1
ATOM 710 C C . ILE A 1 96 ? -19.823 1.084 2.437 1.00 90.00 96 ILE A C 1
ATOM 712 O O . ILE A 1 96 ? -20.876 0.483 2.637 1.00 90.00 96 ILE A O 1
ATOM 716 N N . VAL A 1 97 ? -19.063 0.875 1.364 1.00 92.50 97 VAL A N 1
ATOM 717 C CA . VAL A 1 97 ? -19.380 -0.111 0.324 1.00 92.50 97 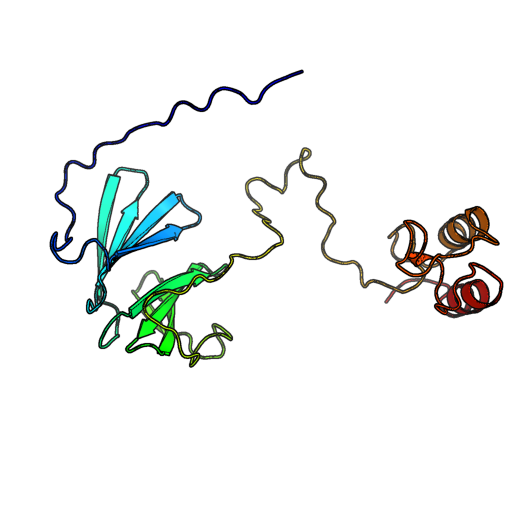VAL A CA 1
ATOM 718 C C . VAL A 1 97 ? -18.220 -1.088 0.172 1.00 92.50 97 VAL A C 1
ATOM 720 O O . VAL A 1 97 ? -17.079 -0.668 0.005 1.00 92.50 97 VAL A O 1
ATOM 723 N N . GLU A 1 98 ? -18.495 -2.390 0.207 1.00 94.06 98 GLU A N 1
ATOM 724 C CA . GLU A 1 98 ? -17.494 -3.419 -0.095 1.00 94.06 98 GLU A CA 1
ATOM 725 C C . GLU A 1 98 ? -17.227 -3.475 -1.603 1.00 94.06 98 GLU A C 1
ATOM 727 O O . GLU A 1 98 ? -18.162 -3.502 -2.403 1.00 94.06 98 GLU A O 1
ATOM 732 N N . VAL A 1 99 ? -15.954 -3.471 -2.001 1.00 87.50 99 VAL A N 1
ATOM 733 C CA . VAL A 1 99 ? -15.559 -3.385 -3.421 1.00 87.50 99 VAL A CA 1
ATOM 734 C C . VAL A 1 99 ? -15.107 -4.720 -4.025 1.00 87.50 99 VAL A C 1
ATOM 736 O O . VAL A 1 99 ? -14.972 -4.826 -5.244 1.00 87.50 99 VAL A O 1
ATOM 739 N N . GLY A 1 100 ? -14.914 -5.755 -3.200 1.00 84.38 100 GLY A N 1
ATOM 740 C CA . GLY A 1 100 ? -14.531 -7.100 -3.642 1.00 84.38 100 GLY A CA 1
ATOM 741 C C . GLY A 1 100 ? -13.205 -7.156 -4.420 1.00 84.38 100 GLY A C 1
ATOM 742 O O . GLY A 1 100 ? -12.426 -6.204 -4.437 1.00 84.38 100 GLY A O 1
ATOM 743 N N . ILE A 1 101 ? -12.951 -8.284 -5.093 1.00 80.38 101 ILE A N 1
ATOM 744 C CA . ILE A 1 101 ? -11.688 -8.548 -5.818 1.00 80.38 101 ILE A CA 1
ATOM 745 C C . ILE A 1 101 ? -11.419 -7.585 -6.984 1.00 80.38 101 ILE A C 1
ATOM 747 O O . ILE A 1 101 ? -10.274 -7.382 -7.365 1.00 80.38 101 ILE A O 1
ATOM 751 N N . GLN A 1 102 ? -12.468 -6.982 -7.553 1.00 80.94 102 GLN A N 1
ATOM 752 C CA . GLN A 1 102 ? -12.338 -5.988 -8.624 1.00 80.94 102 GLN A CA 1
ATOM 753 C C . GLN A 1 102 ? -11.842 -4.639 -8.084 1.00 80.94 102 GLN A C 1
ATOM 755 O O . GLN A 1 102 ? -11.298 -3.834 -8.833 1.00 80.94 102 GLN A O 1
ATOM 760 N N . GLY A 1 103 ? -12.048 -4.377 -6.787 1.00 79.44 103 GLY A N 1
ATOM 761 C CA . GLY A 1 103 ? -11.619 -3.147 -6.128 1.00 79.44 103 GLY A CA 1
ATOM 762 C C . GLY A 1 103 ? -10.191 -3.191 -5.599 1.00 79.44 103 GLY A C 1
ATOM 763 O O . GLY A 1 103 ? -9.539 -2.149 -5.570 1.00 79.44 103 GLY A O 1
ATOM 764 N N . SER A 1 104 ? -9.707 -4.376 -5.212 1.00 87.88 104 SER A N 1
ATOM 765 C CA . SER A 1 104 ? -8.344 -4.573 -4.722 1.00 87.88 104 SER A CA 1
ATOM 766 C C . SER A 1 104 ? -7.867 -6.017 -4.939 1.00 87.88 104 SER A C 1
ATOM 768 O O . SER A 1 104 ? -8.583 -6.954 -4.572 1.00 87.88 104 SER A O 1
ATOM 770 N N . PRO A 1 105 ? -6.638 -6.227 -5.456 1.00 87.56 105 PRO A N 1
ATOM 771 C CA . PRO A 1 105 ? -6.085 -7.564 -5.687 1.00 87.56 105 PRO A CA 1
ATOM 772 C C . PRO A 1 105 ? -5.772 -8.317 -4.388 1.00 87.56 105 PRO A C 1
ATOM 774 O O . PRO A 1 105 ? -5.538 -9.520 -4.412 1.00 87.56 105 PRO A O 1
ATOM 777 N N . PHE A 1 106 ? -5.755 -7.620 -3.249 1.00 90.12 106 PHE A N 1
ATOM 778 C CA . PHE A 1 106 ? -5.431 -8.212 -1.955 1.00 90.12 106 PHE A CA 1
ATOM 779 C C . PHE A 1 106 ? -6.635 -8.885 -1.285 1.00 90.12 106 PHE A C 1
ATOM 781 O O . PHE A 1 106 ? -6.447 -9.631 -0.324 1.00 90.12 106 PHE A O 1
ATOM 788 N N . VAL A 1 107 ? -7.863 -8.661 -1.771 1.00 92.81 107 VAL A N 1
ATOM 789 C CA . VAL A 1 107 ? -9.076 -9.277 -1.208 1.00 92.81 107 VAL A CA 1
ATOM 790 C C . VAL A 1 107 ? -8.972 -10.803 -1.228 1.00 92.81 107 VAL A C 1
ATOM 792 O O . VAL A 1 107 ? -8.622 -11.403 -2.239 1.00 92.81 107 VAL A O 1
ATOM 795 N N . GLY A 1 108 ? -9.280 -11.435 -0.093 1.00 93.56 108 GLY A N 1
ATOM 796 C CA . GLY A 1 108 ? -9.162 -12.881 0.111 1.00 93.56 108 GLY A CA 1
ATOM 797 C C . GLY A 1 108 ? -7.785 -13.349 0.595 1.00 93.56 108 GLY A C 1
ATOM 798 O O . GLY A 1 108 ? -7.638 -14.511 0.978 1.00 93.56 108 GLY A O 1
ATOM 799 N N . THR A 1 109 ? -6.782 -12.469 0.638 1.00 94.88 109 THR A N 1
ATOM 800 C CA . THR A 1 109 ? -5.446 -12.811 1.151 1.00 94.88 109 THR A CA 1
ATOM 801 C C . THR A 1 109 ? -5.489 -13.023 2.662 1.00 94.88 109 THR A C 1
ATOM 803 O O . THR A 1 109 ? -6.109 -12.241 3.386 1.00 94.88 109 THR A O 1
ATOM 806 N N . ARG A 1 110 ? -4.805 -14.064 3.154 1.00 95.62 110 ARG A N 1
ATOM 807 C CA . ARG A 1 110 ? -4.639 -14.289 4.595 1.00 95.62 110 ARG A CA 1
ATOM 808 C C . ARG A 1 110 ? -3.565 -13.374 5.174 1.00 95.62 110 ARG A C 1
ATOM 810 O O . ARG A 1 110 ? -2.462 -13.300 4.641 1.00 95.62 110 ARG A O 1
ATOM 817 N N . VAL A 1 111 ? -3.878 -12.743 6.296 1.00 93.19 111 VAL A N 1
ATOM 818 C CA . VAL A 1 111 ? -2.992 -11.863 7.062 1.00 93.19 111 VAL A CA 1
ATOM 819 C C . VAL A 1 111 ? -3.038 -12.218 8.543 1.00 93.19 111 VAL A C 1
ATOM 821 O O . VAL A 1 111 ? -3.991 -12.832 9.022 1.00 93.19 111 VAL A O 1
ATOM 824 N N . GLY A 1 112 ? -1.985 -11.842 9.267 1.00 89.50 112 GLY A N 1
ATOM 825 C CA . GLY A 1 112 ? -1.942 -11.961 10.721 1.00 89.50 112 GLY A CA 1
ATOM 826 C C . GLY A 1 112 ? -2.590 -10.767 11.424 1.00 89.50 112 GLY A C 1
ATOM 827 O O . GLY A 1 112 ? -3.514 -10.126 10.918 1.00 89.50 112 GLY A O 1
ATOM 828 N N . ASP A 1 113 ? -2.034 -10.439 12.587 1.00 86.31 113 ASP A N 1
ATOM 829 C CA . ASP A 1 113 ? -2.453 -9.316 13.439 1.00 86.31 113 ASP A CA 1
ATOM 830 C C . ASP A 1 113 ? -1.925 -7.952 12.965 1.00 86.31 113 ASP A C 1
ATOM 832 O O . ASP A 1 113 ? -2.089 -6.939 13.635 1.00 86.31 113 ASP A O 1
ATOM 836 N N . GLY A 1 114 ? -1.266 -7.923 11.810 1.00 87.12 114 GLY A N 1
ATOM 837 C CA . GLY A 1 114 ? -0.727 -6.719 11.207 1.00 87.12 114 GLY A CA 1
ATOM 838 C C . GLY A 1 114 ? -0.443 -6.947 9.732 1.00 87.12 114 GLY A C 1
ATOM 839 O O . GLY A 1 114 ? 0.080 -7.991 9.340 1.00 87.12 114 GLY A O 1
ATOM 840 N N . PHE A 1 115 ? -0.786 -5.961 8.916 1.00 91.94 115 PHE A N 1
ATOM 841 C CA . PHE A 1 115 ? -0.311 -5.838 7.546 1.00 91.94 115 PHE A CA 1
ATOM 842 C C .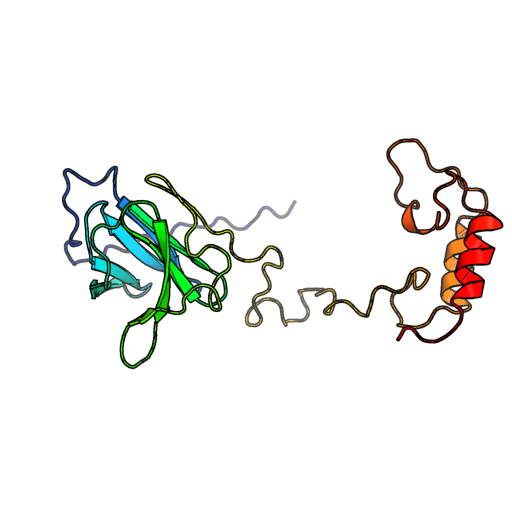 PHE A 1 115 ? -0.266 -4.360 7.178 1.00 91.94 115 PHE A C 1
ATOM 844 O O . PHE A 1 115 ? -0.968 -3.537 7.763 1.00 91.94 115 PHE A O 1
ATOM 851 N N . THR A 1 116 ? 0.559 -4.030 6.194 1.00 88.19 116 THR A N 1
ATOM 852 C CA . THR A 1 116 ? 0.591 -2.695 5.609 1.00 88.19 116 THR A CA 1
ATOM 853 C C . THR A 1 116 ? 0.498 -2.826 4.103 1.00 88.19 116 THR A C 1
ATOM 855 O O . THR A 1 116 ? 1.097 -3.729 3.516 1.00 88.19 116 THR A O 1
ATOM 858 N N . ILE A 1 117 ? -0.278 -1.946 3.484 1.00 86.19 117 ILE A N 1
ATOM 859 C CA . ILE A 1 117 ? -0.300 -1.792 2.038 1.00 86.19 117 ILE A CA 1
ATOM 860 C C . ILE A 1 117 ? 0.542 -0.567 1.737 1.00 86.19 117 ILE A C 1
ATOM 862 O O . ILE A 1 117 ? 0.220 0.543 2.162 1.00 86.19 117 ILE A O 1
ATOM 866 N N . ALA A 1 118 ? 1.650 -0.781 1.032 1.00 74.88 118 ALA A N 1
ATOM 867 C CA . ALA A 1 118 ? 2.432 0.329 0.526 1.00 74.88 118 ALA A CA 1
ATOM 868 C C . ALA A 1 118 ? 1.553 1.131 -0.439 1.00 74.88 118 ALA A C 1
ATOM 870 O O . ALA A 1 118 ? 1.058 0.596 -1.432 1.00 74.88 118 ALA A O 1
ATOM 871 N N . ARG A 1 119 ? 1.359 2.410 -0.124 1.00 70.56 119 ARG A N 1
ATOM 872 C CA . ARG A 1 119 ? 0.845 3.390 -1.077 1.00 70.56 119 ARG A CA 1
ATOM 873 C C . ARG A 1 119 ? 1.896 3.590 -2.170 1.00 70.56 119 ARG A C 1
ATOM 875 O O . ARG A 1 119 ? 3.091 3.558 -1.881 1.00 70.56 119 ARG A O 1
ATOM 882 N N . SER A 1 120 ? 1.443 3.707 -3.408 1.00 61.88 120 SER A N 1
ATOM 883 C CA . SER A 1 120 ? 2.185 3.513 -4.647 1.00 61.88 120 SER A CA 1
ATOM 884 C C . SER A 1 120 ? 3.525 4.236 -4.645 1.00 61.88 120 SER A C 1
ATOM 886 O O . SER A 1 120 ? 3.657 5.398 -4.255 1.00 61.88 120 SER A O 1
ATOM 888 N N . SER A 1 121 ? 4.518 3.516 -5.159 1.00 48.66 121 SER A N 1
ATOM 889 C CA . SER A 1 121 ? 5.926 3.881 -5.289 1.00 48.66 121 SER A CA 1
ATOM 890 C C . SER A 1 121 ? 6.200 5.088 -6.184 1.00 48.66 121 SER A C 1
ATOM 892 O O . SER A 1 121 ? 7.346 5.515 -6.267 1.00 48.66 121 SER A O 1
ATOM 894 N N . THR A 1 122 ? 5.194 5.635 -6.876 1.00 56.19 122 THR A N 1
ATOM 895 C CA . THR A 1 122 ? 5.370 6.875 -7.647 1.00 56.19 122 THR A CA 1
ATOM 896 C C . THR A 1 122 ? 5.384 8.110 -6.767 1.00 56.19 122 THR A C 1
ATOM 898 O O . THR A 1 122 ? 5.639 9.187 -7.303 1.00 56.19 122 THR A O 1
ATOM 901 N N . ASN A 1 123 ? 5.001 7.966 -5.480 1.00 55.84 123 ASN A N 1
ATOM 902 C CA . ASN A 1 123 ? 4.776 9.042 -4.514 1.00 55.84 123 ASN A CA 1
ATOM 903 C C . ASN A 1 123 ? 4.032 10.249 -5.111 1.00 55.84 123 ASN A C 1
ATOM 905 O O . ASN A 1 123 ? 4.116 11.349 -4.580 1.00 55.84 123 ASN A O 1
ATOM 909 N N . TYR A 1 124 ? 3.317 10.069 -6.226 1.00 61.53 124 TYR A N 1
ATOM 910 C CA . TYR A 1 124 ? 2.901 11.167 -7.077 1.00 61.53 124 TYR A CA 1
ATOM 911 C C . TYR A 1 124 ? 1.639 11.779 -6.504 1.00 61.53 124 TYR A C 1
ATOM 913 O O . TYR A 1 124 ? 0.568 11.175 -6.504 1.00 61.53 124 TYR A O 1
ATOM 921 N N . GLU A 1 125 ? 1.773 13.007 -6.031 1.00 62.22 125 GLU A N 1
ATOM 922 C CA . GLU A 1 125 ? 0.686 13.742 -5.437 1.00 62.22 125 GLU A CA 1
ATOM 923 C C . GLU A 1 125 ? 0.472 15.022 -6.232 1.00 62.22 125 GLU A C 1
ATOM 925 O O . GLU A 1 125 ? 1.243 15.968 -6.118 1.00 62.22 125 GLU A O 1
ATOM 930 N N . SER A 1 126 ? -0.581 15.065 -7.050 1.00 60.00 126 SER A N 1
ATOM 931 C CA . SER A 1 126 ? -0.794 16.147 -8.022 1.00 60.00 126 SER A CA 1
ATOM 932 C C . SER A 1 126 ? -0.765 17.544 -7.396 1.00 60.00 126 SER A C 1
ATOM 934 O O . SER A 1 126 ? -0.233 18.466 -7.997 1.00 60.00 126 SER A O 1
ATOM 936 N N . ARG A 1 127 ? -1.241 17.712 -6.162 1.00 59.62 127 ARG A N 1
ATOM 937 C CA . ARG A 1 127 ? -1.196 18.981 -5.409 1.00 59.62 127 ARG A CA 1
ATOM 938 C C . ARG A 1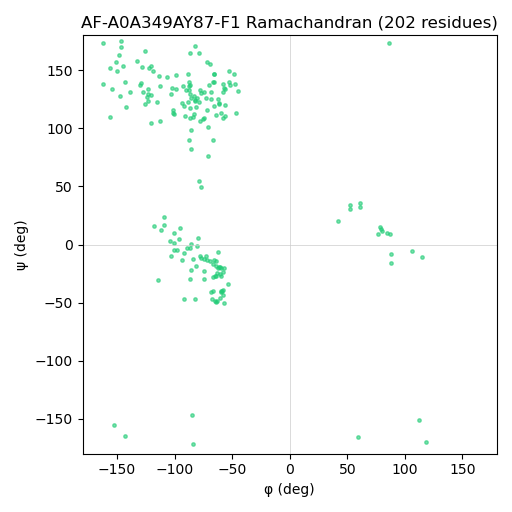 127 ? 0.220 19.482 -5.072 1.00 59.62 127 ARG A C 1
ATOM 940 O O . ARG A 1 127 ? 0.397 20.688 -4.943 1.00 59.62 127 ARG A O 1
ATOM 947 N N . PHE A 1 128 ? 1.215 18.599 -4.958 1.00 58.91 128 PHE A N 1
ATOM 948 C CA . PHE A 1 128 ? 2.597 18.963 -4.603 1.00 58.91 128 PHE A CA 1
ATOM 949 C C . PHE A 1 128 ? 3.595 18.712 -5.734 1.00 58.91 128 PHE A C 1
ATOM 951 O O . PHE A 1 128 ? 4.573 19.443 -5.866 1.00 58.91 128 PHE A O 1
ATOM 958 N N . HIS A 1 129 ? 3.337 17.707 -6.567 1.00 61.09 129 HIS A N 1
ATOM 959 C CA . HIS A 1 129 ? 4.264 17.208 -7.573 1.00 61.09 129 HIS A CA 1
ATOM 960 C C . HIS A 1 129 ? 3.946 17.722 -8.975 1.00 61.09 129 HIS A C 1
ATOM 962 O O . HIS A 1 129 ? 4.740 17.496 -9.864 1.00 61.09 129 HIS A O 1
ATOM 968 N N . SER A 1 130 ? 2.862 18.471 -9.221 1.00 64.44 130 SER A N 1
ATOM 969 C CA . SER A 1 130 ? 2.597 19.069 -10.550 1.00 64.44 130 SER A CA 1
ATOM 970 C C . SER A 1 130 ? 3.276 20.432 -10.795 1.00 64.44 130 SER A C 1
ATOM 972 O O . SER A 1 130 ? 3.118 21.012 -11.869 1.00 64.44 130 SER A O 1
ATOM 974 N N . GLY A 1 131 ? 4.033 20.956 -9.822 1.00 61.84 131 GLY A N 1
ATOM 975 C CA . GLY A 1 131 ? 4.715 22.253 -9.918 1.00 61.84 131 GLY A CA 1
ATOM 976 C C . GLY A 1 131 ? 6.113 22.200 -10.568 1.00 61.84 131 GLY A C 1
ATOM 977 O O . GLY A 1 131 ? 6.725 21.136 -10.621 1.00 61.84 131 GLY A O 1
ATOM 978 N N . PRO A 1 132 ? 6.690 23.351 -10.984 1.00 56.81 132 PRO A N 1
ATOM 979 C CA . PRO A 1 132 ? 7.963 23.415 -11.725 1.00 56.81 132 PRO A CA 1
ATOM 980 C C . PRO A 1 132 ? 9.191 22.853 -10.988 1.00 56.81 132 PRO A C 1
ATOM 982 O O . PRO A 1 132 ? 10.207 22.565 -11.613 1.00 56.81 132 PRO A O 1
ATOM 985 N N . GLY A 1 133 ? 9.117 22.730 -9.657 1.00 54.88 133 GLY A N 1
ATOM 986 C CA . GLY A 1 133 ? 10.182 22.174 -8.815 1.00 54.88 133 GLY A CA 1
ATOM 987 C C . GLY A 1 133 ? 10.267 20.645 -8.833 1.00 54.88 133 GLY A C 1
ATOM 988 O O . GLY A 1 133 ? 11.241 20.093 -8.329 1.00 54.88 133 GLY A O 1
ATOM 989 N N . TRP A 1 134 ? 9.283 19.968 -9.429 1.00 55.25 134 TRP A N 1
ATOM 990 C CA . TRP A 1 134 ? 9.250 18.518 -9.568 1.00 55.25 134 TRP A CA 1
ATOM 991 C C . TRP A 1 134 ? 9.398 18.154 -11.045 1.00 55.25 134 TRP A C 1
ATOM 993 O O . TRP A 1 134 ? 8.483 18.335 -11.848 1.00 55.25 134 TRP A O 1
ATOM 1003 N N . ARG A 1 135 ? 10.580 17.642 -11.417 1.00 52.91 135 ARG A N 1
ATOM 1004 C CA . ARG A 1 135 ? 10.811 17.011 -12.725 1.00 52.91 135 ARG A CA 1
ATOM 1005 C C . ARG A 1 135 ? 10.081 15.670 -12.757 1.00 52.91 135 ARG A C 1
ATOM 1007 O O . ARG A 1 135 ? 10.701 14.622 -12.597 1.00 52.91 135 ARG A O 1
ATOM 1014 N N . ASN A 1 136 ? 8.763 15.703 -12.926 1.00 50.53 136 ASN A N 1
ATOM 1015 C CA . ASN A 1 136 ? 8.018 14.486 -13.210 1.00 50.53 136 ASN A CA 1
ATOM 1016 C C . ASN A 1 136 ? 8.539 13.919 -14.526 1.00 50.53 136 ASN A C 1
ATOM 1018 O O . ASN A 1 136 ? 8.474 14.589 -15.559 1.00 50.53 136 ASN A O 1
ATOM 1022 N N . VAL A 1 137 ? 9.022 12.681 -14.489 1.00 54.97 137 VAL A N 1
ATOM 1023 C CA . VAL A 1 137 ? 9.037 11.860 -15.693 1.00 54.97 137 VAL A CA 1
ATOM 1024 C C . VAL A 1 137 ? 7.563 11.673 -16.042 1.00 54.97 137 VAL A C 1
ATOM 1026 O O . VAL A 1 137 ? 6.800 11.118 -15.250 1.00 54.97 137 VAL A O 1
ATOM 1029 N N . LEU A 1 138 ? 7.131 12.270 -17.151 1.00 52.25 138 LEU A N 1
ATOM 1030 C CA . LEU A 1 138 ? 5.773 12.109 -17.668 1.00 52.25 138 LEU A CA 1
ATOM 1031 C C . LEU A 1 138 ? 5.465 10.600 -17.807 1.00 52.25 138 LEU A C 1
ATOM 1033 O O . LEU A 1 138 ? 6.405 9.820 -17.987 1.00 52.25 138 LEU A O 1
ATOM 1037 N N . PRO A 1 139 ? 4.191 10.168 -17.656 1.00 52.72 139 PRO A N 1
ATOM 1038 C CA . PRO A 1 139 ? 3.806 8.750 -17.713 1.00 52.72 139 PRO A CA 1
ATOM 1039 C C . PRO A 1 139 ? 4.422 8.096 -18.949 1.00 52.72 139 PRO A C 1
ATOM 1041 O O . PRO A 1 139 ? 4.585 8.806 -19.942 1.00 52.72 139 PRO A O 1
ATOM 1044 N N . PRO A 1 140 ? 4.788 6.799 -18.892 1.00 53.31 140 PRO A N 1
ATOM 1045 C CA . PRO A 1 140 ? 5.702 6.224 -19.859 1.00 53.31 140 PRO A CA 1
ATOM 1046 C C . PRO A 1 140 ? 5.125 6.465 -21.246 1.00 53.31 140 PRO A C 1
ATOM 1048 O O . PRO A 1 140 ? 4.105 5.879 -21.616 1.00 53.31 140 PRO A O 1
ATOM 1051 N N . PHE A 1 141 ? 5.793 7.332 -22.010 1.00 51.94 141 PHE A N 1
ATOM 1052 C CA . PHE A 1 141 ? 5.832 7.152 -23.447 1.00 51.94 141 PHE A CA 1
ATOM 1053 C C . PHE A 1 141 ? 6.111 5.661 -23.651 1.00 51.94 141 PHE A C 1
ATOM 1055 O O . PHE A 1 141 ? 6.937 5.120 -22.900 1.00 51.94 141 PHE A O 1
ATOM 1062 N N . PRO A 1 142 ? 5.361 4.963 -24.520 1.00 54.44 142 PRO A N 1
ATOM 1063 C CA . PRO A 1 142 ? 5.585 3.545 -24.747 1.00 54.44 142 PRO A CA 1
ATOM 1064 C C . PRO A 1 142 ? 7.086 3.349 -24.930 1.00 54.44 142 PRO A C 1
ATOM 1066 O O . PRO A 1 142 ? 7.676 3.930 -25.835 1.00 54.44 142 PRO A O 1
ATOM 1069 N N . VAL A 1 143 ? 7.711 2.649 -23.977 1.00 61.94 143 VAL A N 1
ATOM 1070 C CA . VAL A 1 143 ? 9.162 2.468 -23.935 1.00 61.94 143 VAL A CA 1
ATOM 1071 C C . VAL A 1 143 ? 9.535 1.622 -25.142 1.00 61.94 143 VAL A C 1
ATOM 1073 O O . VAL A 1 143 ? 9.493 0.394 -25.113 1.00 61.94 143 VAL A O 1
ATOM 1076 N N . CYS A 1 144 ? 9.810 2.287 -26.253 1.00 77.81 144 CYS A N 1
ATOM 1077 C CA . CYS A 1 144 ? 10.275 1.653 -27.461 1.00 77.81 144 CYS A CA 1
ATOM 1078 C C . CYS A 1 144 ? 11.776 1.437 -27.317 1.00 77.81 144 CYS A C 1
ATOM 1080 O O . CYS A 1 144 ? 12.554 2.347 -27.039 1.00 77.81 144 CYS A O 1
ATOM 1082 N N . VAL A 1 145 ? 12.182 0.181 -27.472 1.00 84.69 145 VAL A N 1
ATOM 1083 C CA . VAL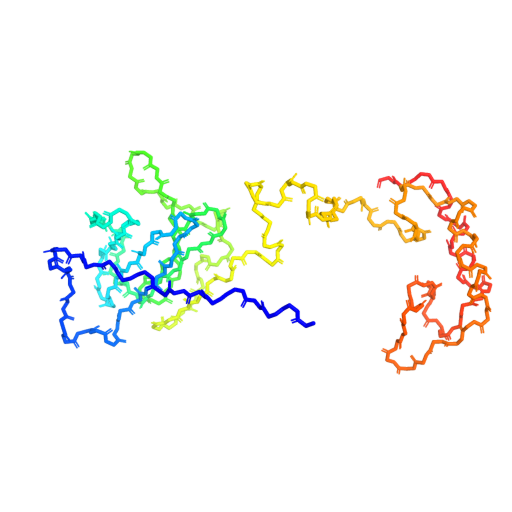 A 1 145 ? 13.592 -0.200 -27.457 1.00 84.69 145 VAL A CA 1
ATOM 1084 C C . VAL A 1 145 ? 14.301 0.549 -28.586 1.00 84.69 145 VAL A C 1
ATOM 1086 O O . VAL A 1 145 ? 14.018 0.283 -29.754 1.00 84.69 145 VAL A O 1
ATOM 1089 N N . GLY A 1 146 ? 15.198 1.469 -28.226 1.00 87.94 146 GLY A N 1
ATOM 1090 C CA . GLY A 1 146 ? 15.969 2.289 -29.163 1.00 87.94 146 GLY A CA 1
ATOM 1091 C C . GLY A 1 146 ? 15.688 3.794 -29.120 1.00 87.94 146 GLY A C 1
ATOM 1092 O O . GLY A 1 146 ? 16.454 4.530 -29.725 1.00 87.94 146 GLY A O 1
ATOM 1093 N N . ASP A 1 147 ? 14.643 4.258 -28.424 1.00 90.81 147 ASP A N 1
ATOM 1094 C CA . ASP A 1 147 ? 14.414 5.692 -28.167 1.00 90.81 147 ASP A CA 1
ATOM 1095 C C . ASP A 1 147 ? 15.158 6.082 -26.887 1.00 90.81 147 ASP A C 1
ATOM 1097 O O . ASP A 1 147 ? 14.676 5.910 -25.764 1.00 90.81 147 ASP A O 1
ATOM 1101 N N . PHE A 1 148 ? 16.410 6.493 -27.057 1.00 89.38 148 PHE A N 1
ATOM 1102 C CA . PHE A 1 148 ? 17.341 6.745 -25.964 1.00 89.38 148 PHE A CA 1
ATOM 1103 C C . PHE A 1 148 ? 17.205 8.156 -25.396 1.00 89.38 148 PHE A C 1
ATOM 1105 O O . PHE A 1 148 ? 17.632 8.403 -24.265 1.00 89.38 148 PHE A O 1
ATOM 1112 N N . ASN A 1 149 ? 16.649 9.088 -26.173 1.00 88.31 149 ASN A N 1
ATOM 1113 C CA . ASN A 1 149 ? 16.400 10.458 -25.734 1.00 88.31 149 ASN A CA 1
ATOM 1114 C C . ASN A 1 149 ? 14.948 10.693 -25.261 1.00 88.31 149 ASN A C 1
ATOM 1116 O O . ASN A 1 149 ? 14.671 11.767 -24.720 1.00 88.31 149 ASN A O 1
ATOM 1120 N N . PHE A 1 150 ? 14.078 9.686 -25.389 1.00 84.69 150 PHE A N 1
ATOM 1121 C CA . PHE A 1 150 ? 12.665 9.684 -25.005 1.00 84.69 150 PHE A CA 1
ATOM 1122 C C . PHE A 1 150 ? 11.830 10.737 -25.743 1.00 84.69 150 PHE A C 1
ATOM 1124 O O . PHE A 1 150 ? 10.932 11.348 -25.151 1.00 84.69 150 PHE A O 1
ATOM 1131 N N . ASP A 1 151 ? 12.139 10.986 -27.017 1.00 84.31 151 ASP A N 1
ATOM 1132 C CA . ASP A 1 151 ? 11.403 11.942 -27.852 1.00 84.31 151 ASP A CA 1
ATOM 1133 C C . ASP A 1 151 ? 10.210 11.319 -28.603 1.00 84.31 151 ASP A C 1
ATOM 1135 O O . ASP A 1 151 ? 9.430 12.038 -29.239 1.00 84.31 151 ASP A O 1
ATOM 1139 N N . GLY A 1 152 ? 10.012 10.004 -28.466 1.00 87.00 152 GLY A N 1
ATOM 1140 C CA . GLY A 1 152 ? 8.935 9.250 -29.094 1.00 87.00 152 GLY A CA 1
ATOM 1141 C C . GLY A 1 152 ? 9.243 8.798 -30.522 1.00 87.00 152 GLY A C 1
ATOM 1142 O O . GLY A 1 152 ? 8.330 8.331 -31.214 1.00 87.00 152 GLY A O 1
ATOM 1143 N N . ALA A 1 153 ? 10.483 8.929 -31.002 1.00 89.75 153 ALA A N 1
ATOM 1144 C CA . ALA A 1 153 ? 10.885 8.454 -32.319 1.00 89.75 153 ALA A CA 1
ATOM 1145 C C . ALA A 1 153 ? 12.341 7.978 -32.363 1.00 89.75 153 ALA A C 1
ATOM 1147 O O . ALA A 1 153 ? 13.263 8.743 -32.133 1.00 89.75 153 ALA A O 1
ATOM 1148 N N . ILE A 1 154 ? 12.561 6.760 -32.853 1.00 93.38 154 ILE A N 1
ATOM 1149 C CA . ILE A 1 154 ? 13.900 6.205 -33.068 1.00 93.38 154 ILE A CA 1
ATOM 1150 C C . ILE A 1 154 ? 14.480 6.804 -34.346 1.00 93.38 154 ILE A C 1
ATOM 1152 O O . ILE A 1 154 ? 14.049 6.470 -35.459 1.00 93.38 154 ILE A O 1
ATOM 1156 N N . ASN A 1 155 ? 15.432 7.720 -34.187 1.00 94.75 155 ASN A N 1
ATOM 1157 C CA . ASN A 1 155 ? 15.953 8.526 -35.280 1.00 94.75 155 ASN A CA 1
ATOM 1158 C C . ASN A 1 155 ? 17.472 8.795 -35.176 1.00 94.75 155 ASN A C 1
ATOM 1160 O O . ASN A 1 155 ? 18.227 8.113 -34.482 1.00 94.75 155 ASN A O 1
ATOM 1164 N N . GLY A 1 156 ? 17.961 9.773 -35.949 1.00 96.38 156 GLY A N 1
ATOM 1165 C CA . GLY A 1 156 ? 19.380 10.135 -35.986 1.00 96.38 156 GLY A CA 1
ATOM 1166 C C . GLY A 1 156 ? 19.941 10.592 -34.637 1.00 96.38 156 GLY A C 1
ATOM 1167 O O . GLY A 1 156 ? 21.141 10.442 -34.409 1.00 96.38 156 GLY A O 1
ATOM 1168 N N . ALA A 1 157 ? 19.098 11.117 -33.746 1.00 95.12 157 ALA A N 1
ATOM 1169 C CA . ALA A 1 157 ? 19.483 11.482 -32.390 1.00 95.12 157 ALA A CA 1
ATOM 1170 C C . ALA A 1 157 ? 19.881 10.245 -31.570 1.00 95.12 157 ALA A C 1
ATOM 1172 O O . ALA A 1 157 ? 20.970 10.225 -30.996 1.00 95.12 157 ALA A O 1
ATOM 1173 N N . ASP A 1 158 ? 19.069 9.188 -31.593 1.00 95.88 158 ASP A N 1
ATOM 1174 C CA . ASP A 1 158 ? 19.339 7.931 -30.884 1.00 95.88 158 ASP A CA 1
ATOM 1175 C C . ASP A 1 158 ? 20.549 7.203 -31.454 1.00 95.88 158 ASP A C 1
ATOM 1177 O O . ASP A 1 158 ? 21.408 6.714 -30.716 1.00 95.88 158 ASP A O 1
ATOM 1181 N N . LEU A 1 159 ? 20.679 7.209 -32.784 1.00 97.25 159 LEU A N 1
ATOM 1182 C CA . LEU A 1 159 ? 21.876 6.710 -33.449 1.00 97.25 159 LEU A CA 1
ATOM 1183 C C . LEU A 1 159 ? 23.127 7.466 -32.983 1.00 97.25 159 LEU A C 1
ATOM 1185 O O . LEU A 1 159 ? 24.151 6.848 -32.700 1.00 97.25 159 LEU A O 1
ATOM 1189 N N . GLY A 1 160 ? 23.049 8.793 -32.871 1.00 97.19 160 GLY A N 1
ATOM 1190 C CA . GLY A 1 160 ? 24.140 9.615 -32.353 1.00 97.19 160 GLY A CA 1
ATOM 1191 C C . GLY A 1 160 ? 24.529 9.240 -30.921 1.00 97.19 160 GLY A C 1
ATOM 1192 O O . GLY A 1 160 ? 25.720 9.165 -30.610 1.00 97.19 160 GLY A O 1
ATOM 1193 N N . ILE A 1 161 ? 23.544 8.941 -30.070 1.00 96.44 161 ILE A N 1
ATOM 1194 C CA . ILE A 1 161 ? 23.770 8.479 -28.696 1.00 96.44 161 ILE A CA 1
ATOM 1195 C C . ILE A 1 161 ? 24.485 7.121 -28.695 1.00 96.44 161 ILE A C 1
ATOM 1197 O O . ILE A 1 161 ? 25.528 6.999 -28.051 1.00 96.44 161 ILE A O 1
ATOM 1201 N N . MET A 1 162 ? 24.009 6.133 -29.459 1.00 96.94 162 MET A N 1
ATOM 1202 C CA . MET A 1 162 ? 24.654 4.814 -29.542 1.00 96.94 162 MET A CA 1
ATOM 1203 C C . MET A 1 162 ? 26.088 4.907 -30.081 1.00 96.94 162 MET A C 1
ATOM 1205 O O . MET A 1 162 ? 27.015 4.343 -29.497 1.00 96.94 162 MET A O 1
ATOM 1209 N N . LEU A 1 163 ? 26.303 5.672 -31.156 1.00 97.31 163 LEU A N 1
ATOM 1210 C CA . LEU A 1 163 ? 27.632 5.860 -31.746 1.00 97.31 163 LEU A CA 1
ATOM 1211 C C . LEU A 1 163 ? 28.598 6.592 -30.806 1.00 97.31 163 LEU A C 1
ATOM 1213 O O . LEU A 1 163 ? 29.802 6.346 -30.868 1.00 97.31 163 LEU A O 1
ATOM 1217 N N . SER A 1 164 ? 28.099 7.434 -29.894 1.00 97.19 164 SER A N 1
ATOM 1218 C CA . SER A 1 164 ? 28.938 8.065 -28.864 1.00 97.19 164 SER A CA 1
ATOM 1219 C C . SER A 1 164 ? 29.553 7.056 -27.882 1.00 97.19 164 SER A C 1
ATOM 1221 O O . SER A 1 164 ? 30.543 7.371 -27.221 1.00 97.19 164 SER A O 1
ATOM 1223 N N . LYS A 1 165 ? 28.989 5.841 -27.808 1.00 97.19 165 LYS A N 1
ATOM 1224 C CA . LYS A 1 165 ? 29.404 4.740 -26.926 1.00 97.19 165 LYS A CA 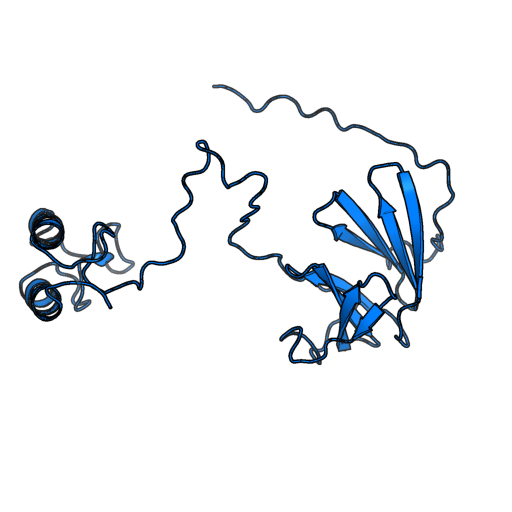1
ATOM 1225 C C . LYS A 1 165 ? 29.878 3.500 -27.683 1.00 97.19 165 LYS A C 1
ATOM 1227 O O . LYS A 1 165 ? 30.003 2.428 -27.091 1.00 97.19 165 LYS A O 1
ATOM 1232 N N . TRP A 1 166 ? 30.181 3.640 -28.969 1.00 97.62 166 TRP A N 1
ATOM 1233 C CA . TRP A 1 166 ? 30.612 2.533 -29.816 1.00 97.62 166 TRP A CA 1
ATOM 1234 C C . TRP A 1 166 ? 31.855 1.815 -29.276 1.00 97.62 166 TRP A C 1
ATOM 1236 O O . TRP A 1 166 ? 32.843 2.452 -28.909 1.00 97.62 166 TRP A O 1
ATOM 1246 N N . GLY A 1 167 ? 31.827 0.482 -29.271 1.00 96.50 167 GLY A N 1
ATOM 1247 C CA . GLY A 1 167 ? 32.926 -0.363 -28.801 1.00 96.50 167 GLY A CA 1
ATOM 1248 C C . GLY A 1 167 ? 33.051 -0.455 -27.277 1.00 96.50 167 GLY A C 1
ATOM 1249 O O . GLY A 1 167 ? 34.043 -0.989 -26.781 1.00 96.50 167 GLY A O 1
ATOM 1250 N N . THR A 1 168 ? 32.077 0.061 -26.522 1.00 97.12 168 THR A N 1
ATOM 1251 C CA . THR A 1 168 ? 32.062 -0.051 -25.059 1.00 97.12 168 THR A CA 1
ATOM 1252 C C . THR A 1 168 ? 31.725 -1.481 -24.646 1.00 97.12 168 THR A C 1
ATOM 1254 O O . THR A 1 168 ? 30.696 -2.020 -25.047 1.00 97.12 168 THR A O 1
ATOM 1257 N N . VAL A 1 169 ? 32.579 -2.075 -23.811 1.00 96.81 169 VAL A N 1
ATOM 1258 C CA . VAL A 1 169 ? 32.345 -3.390 -23.198 1.00 96.81 169 VAL A CA 1
ATOM 1259 C C . VAL A 1 169 ? 31.536 -3.217 -21.916 1.00 96.81 169 VAL A C 1
ATOM 1261 O O . VAL A 1 169 ? 31.906 -2.429 -21.041 1.00 96.81 169 VAL A O 1
ATOM 1264 N N . ILE A 1 170 ? 30.455 -3.979 -21.784 1.00 92.12 170 ILE A N 1
ATOM 1265 C CA . ILE A 1 170 ? 29.595 -4.001 -20.605 1.00 92.12 170 ILE A CA 1
ATOM 1266 C C . ILE A 1 170 ? 30.083 -5.102 -19.650 1.00 92.12 170 ILE A C 1
ATOM 1268 O O . ILE A 1 170 ? 30.116 -6.277 -20.022 1.00 92.12 170 ILE A O 1
ATOM 1272 N N . PRO A 1 171 ? 30.494 -4.764 -18.413 1.00 87.31 171 PRO A N 1
ATOM 1273 C CA . PRO A 1 171 ? 30.978 -5.758 -17.468 1.00 87.31 171 PRO A CA 1
ATOM 1274 C C . PRO A 1 171 ? 29.834 -6.643 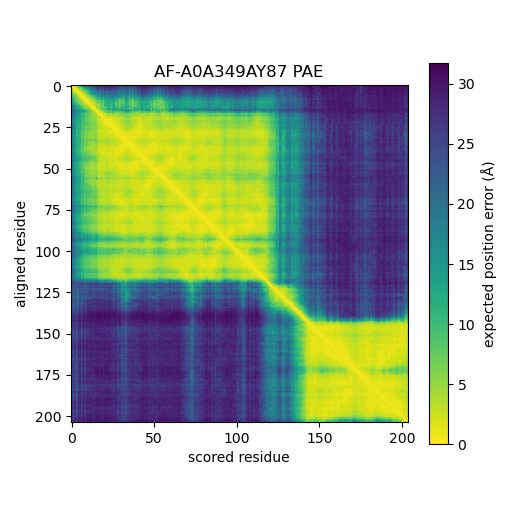-16.941 1.00 87.31 171 PRO A C 1
ATOM 1276 O O . PRO A 1 171 ? 28.678 -6.209 -16.887 1.00 87.31 171 PRO A O 1
ATOM 1279 N N . PRO A 1 172 ? 30.148 -7.858 -16.451 1.00 78.44 172 PRO A N 1
ATOM 1280 C CA . PRO A 1 172 ? 29.193 -8.671 -15.707 1.00 78.44 172 PRO A CA 1
ATOM 1281 C C . PRO A 1 172 ? 28.658 -7.890 -14.497 1.00 78.44 172 PRO A C 1
ATOM 1283 O O . PRO A 1 172 ? 29.430 -7.474 -13.634 1.00 78.44 172 PRO A O 1
ATOM 1286 N N . GLY A 1 173 ? 27.342 -7.673 -14.446 1.00 75.44 173 GLY A N 1
ATOM 1287 C CA . GLY A 1 173 ? 26.688 -6.812 -13.448 1.00 75.44 173 GLY A CA 1
ATOM 1288 C C . GLY A 1 173 ? 26.199 -5.460 -13.986 1.00 75.44 173 GLY A C 1
ATOM 1289 O O . GLY A 1 173 ? 25.497 -4.755 -13.266 1.00 75.44 173 GLY A O 1
ATOM 1290 N N . GLY A 1 174 ? 26.496 -5.137 -15.249 1.00 84.12 174 GLY A N 1
ATOM 1291 C CA . GLY A 1 174 ? 25.987 -3.958 -15.950 1.00 84.12 174 GLY A CA 1
ATOM 1292 C C . GLY A 1 174 ? 26.807 -2.682 -15.731 1.00 84.12 174 GLY A C 1
ATOM 1293 O O . GLY A 1 174 ? 27.750 -2.629 -14.942 1.00 84.12 174 GLY A O 1
ATOM 1294 N N . SER A 1 175 ? 26.449 -1.632 -16.463 1.00 86.75 175 SER A N 1
ATOM 1295 C CA . SER A 1 175 ? 27.016 -0.286 -16.374 1.00 86.75 175 SER A CA 1
ATOM 1296 C C . SER A 1 175 ? 25.941 0.766 -16.667 1.00 86.75 175 SER A C 1
ATOM 1298 O O . SER A 1 175 ? 24.816 0.443 -17.050 1.00 86.75 175 SER A O 1
ATOM 1300 N N . ALA A 1 176 ? 26.290 2.047 -16.524 1.00 86.94 176 ALA A N 1
ATOM 1301 C CA . ALA A 1 176 ? 25.404 3.145 -16.911 1.00 86.94 176 ALA A CA 1
ATOM 1302 C C . ALA A 1 176 ? 25.042 3.135 -18.409 1.00 86.94 176 ALA A C 1
ATOM 1304 O O . ALA A 1 176 ? 24.046 3.741 -18.782 1.00 86.94 176 ALA A O 1
ATOM 1305 N N . ASP A 1 177 ? 25.822 2.442 -19.246 1.00 90.31 177 ASP A N 1
ATOM 1306 C CA . ASP A 1 177 ? 25.630 2.357 -20.695 1.00 90.31 177 ASP A CA 1
ATOM 1307 C C . ASP A 1 177 ? 24.937 1.044 -21.126 1.00 90.31 177 ASP A C 1
ATOM 1309 O O . ASP A 1 177 ? 24.690 0.846 -22.310 1.00 90.31 177 ASP A O 1
ATOM 1313 N N . SER A 1 178 ? 24.561 0.156 -20.190 1.00 90.88 178 SER A N 1
ATOM 1314 C CA . SER A 1 178 ? 23.921 -1.141 -20.498 1.00 90.88 178 SER A CA 1
ATOM 1315 C C . SER A 1 178 ? 22.624 -1.043 -21.302 1.00 90.88 178 SER A C 1
ATOM 1317 O O . SER A 1 178 ? 22.219 -2.021 -21.912 1.00 90.88 178 SER A O 1
ATOM 1319 N N . TYR A 1 179 ? 21.961 0.114 -21.311 1.00 88.62 179 TYR A N 1
ATOM 1320 C CA . TYR A 1 179 ? 20.735 0.327 -22.083 1.00 88.62 179 TYR A CA 1
ATOM 1321 C C . TYR A 1 179 ? 20.974 0.421 -23.603 1.00 88.62 179 TYR A C 1
ATOM 1323 O O . TYR A 1 179 ? 20.015 0.353 -24.368 1.00 88.62 179 TYR A O 1
ATOM 1331 N N . LEU A 1 180 ? 22.231 0.583 -24.034 1.00 92.94 180 LEU A N 1
ATOM 1332 C CA . LEU A 1 180 ? 22.639 0.635 -25.442 1.00 92.94 180 LEU A CA 1
ATOM 1333 C C . LEU A 1 180 ? 23.079 -0.735 -25.993 1.00 92.94 180 LEU A C 1
ATOM 1335 O O . LEU A 1 180 ? 23.204 -0.874 -27.206 1.00 92.94 180 LEU A O 1
ATOM 1339 N N . ASP A 1 181 ? 23.310 -1.722 -25.122 1.00 94.25 181 ASP A N 1
ATOM 1340 C CA . ASP A 1 181 ? 23.590 -3.122 -25.472 1.00 94.25 181 ASP A CA 1
ATOM 1341 C C . ASP A 1 181 ? 22.250 -3.859 -25.645 1.00 94.25 181 ASP A C 1
ATOM 1343 O O . ASP A 1 181 ? 21.684 -4.448 -24.719 1.00 94.25 181 ASP A O 1
ATOM 1347 N N . LEU A 1 182 ? 21.672 -3.701 -26.834 1.00 92.50 182 LEU A N 1
ATOM 1348 C CA . LEU A 1 182 ? 20.336 -4.163 -27.189 1.00 92.50 182 LEU A CA 1
ATOM 1349 C C . LEU A 1 182 ? 20.280 -5.677 -27.403 1.00 92.50 182 LEU A C 1
ATOM 1351 O O . LEU A 1 182 ? 19.218 -6.272 -27.199 1.00 92.50 182 LEU A O 1
ATOM 1355 N N . ASN A 1 183 ? 21.378 -6.299 -27.840 1.00 93.56 183 ASN A N 1
ATOM 1356 C CA . ASN A 1 183 ? 21.449 -7.751 -28.012 1.00 93.56 183 ASN A CA 1
ATOM 1357 C C . ASN A 1 183 ? 21.983 -8.484 -26.762 1.00 93.56 183 ASN A C 1
ATOM 1359 O O . ASN A 1 183 ? 21.892 -9.713 -26.715 1.00 93.56 183 ASN A O 1
ATOM 1363 N N . GLN A 1 184 ? 22.457 -7.740 -25.754 1.00 93.12 184 GLN A N 1
ATOM 1364 C CA . GLN A 1 184 ? 22.980 -8.225 -24.475 1.00 93.12 184 GLN A CA 1
ATOM 1365 C C . GLN A 1 184 ? 24.203 -9.139 -24.622 1.00 93.12 184 GLN A C 1
ATOM 1367 O O . GLN A 1 184 ? 24.388 -10.069 -23.829 1.00 93.12 184 GLN A O 1
ATOM 1372 N N . ASP A 1 185 ? 25.033 -8.902 -25.639 1.00 95.00 185 ASP A N 1
ATOM 1373 C CA . ASP A 1 185 ? 26.263 -9.668 -25.864 1.00 95.00 185 ASP A CA 1
ATOM 1374 C C . ASP A 1 185 ? 27.475 -9.117 -25.093 1.00 95.00 185 ASP A C 1
ATOM 1376 O O . ASP A 1 185 ? 28.547 -9.735 -25.077 1.00 95.00 185 ASP A O 1
ATOM 1380 N N . GLY A 1 186 ? 27.285 -8.003 -24.383 1.00 95.19 186 GLY A N 1
ATOM 1381 C CA . GLY A 1 186 ? 28.306 -7.355 -23.579 1.00 95.19 186 GLY A CA 1
ATOM 1382 C C . GLY A 1 186 ? 29.173 -6.367 -24.357 1.00 95.19 186 GLY A C 1
ATOM 1383 O O . GLY A 1 186 ? 30.171 -5.898 -23.802 1.00 95.19 186 GLY A O 1
ATOM 1384 N N . LEU A 1 187 ? 28.847 -6.035 -25.610 1.00 97.06 187 LEU A N 1
ATOM 1385 C CA . LEU A 1 187 ? 29.597 -5.090 -26.434 1.00 97.06 187 LEU A CA 1
ATOM 1386 C C . LEU A 1 187 ? 28.665 -4.229 -27.296 1.00 97.06 187 LEU A C 1
ATOM 1388 O O . LEU A 1 187 ? 28.063 -4.716 -28.239 1.00 97.06 187 LEU A O 1
ATOM 1392 N N . ILE A 1 188 ? 28.690 -2.908 -27.091 1.00 97.38 188 ILE A N 1
ATOM 1393 C CA . ILE A 1 188 ? 27.929 -1.969 -27.932 1.00 97.38 188 ILE A CA 1
ATOM 1394 C C . ILE A 1 188 ? 28.568 -1.890 -29.326 1.00 97.38 188 ILE A C 1
ATOM 1396 O O . ILE A 1 188 ? 29.594 -1.222 -29.515 1.00 97.38 188 ILE A O 1
ATOM 1400 N N . ALA A 1 189 ? 27.984 -2.577 -30.307 1.00 97.69 189 ALA A N 1
ATOM 1401 C CA . ALA A 1 189 ? 28.545 -2.716 -31.648 1.00 97.69 189 ALA A CA 1
ATOM 1402 C C . ALA A 1 189 ? 27.476 -2.930 -32.740 1.00 97.69 189 ALA A C 1
ATOM 1404 O O . ALA A 1 189 ? 26.327 -2.499 -32.655 1.00 97.69 189 ALA A O 1
ATOM 1405 N N . GLY A 1 190 ? 27.886 -3.555 -33.851 1.00 97.50 190 GLY A N 1
ATOM 1406 C CA . GLY A 1 190 ? 27.048 -3.754 -35.036 1.00 97.50 190 GLY A CA 1
ATOM 1407 C C . GLY A 1 190 ? 25.776 -4.562 -34.780 1.00 97.50 190 GLY A C 1
ATOM 1408 O O . GLY A 1 190 ? 24.794 -4.362 -35.492 1.00 97.50 190 GLY A O 1
ATOM 1409 N N . GLY A 1 191 ? 25.781 -5.440 -33.772 1.00 97.06 191 GLY A N 1
ATOM 1410 C CA . GLY A 1 191 ? 24.598 -6.193 -33.357 1.00 97.06 191 GLY A CA 1
ATOM 1411 C C . GLY A 1 191 ? 23.487 -5.271 -32.855 1.00 97.06 191 GLY A C 1
ATOM 1412 O O . GLY A 1 191 ? 22.360 -5.342 -33.349 1.00 97.06 191 GLY A O 1
ATOM 1413 N N . ASP A 1 192 ? 23.827 -4.343 -31.964 1.00 97.81 192 ASP A N 1
ATOM 1414 C CA . ASP A 1 192 ? 22.890 -3.371 -31.392 1.00 97.81 192 ASP A CA 1
ATOM 1415 C C . ASP A 1 192 ? 22.411 -2.370 -32.429 1.00 97.81 192 ASP A C 1
ATOM 1417 O O . ASP A 1 192 ? 21.219 -2.079 -32.514 1.00 97.81 192 ASP A O 1
ATOM 1421 N N . LEU A 1 193 ? 23.323 -1.901 -33.286 1.00 97.62 193 LEU A N 1
ATOM 1422 C CA . LEU A 1 193 ? 22.972 -1.014 -34.391 1.00 97.62 193 LEU A CA 1
ATOM 1423 C C . LEU A 1 193 ? 21.951 -1.661 -35.332 1.00 97.62 193 LEU A C 1
ATOM 1425 O O . LEU A 1 193 ? 21.017 -0.999 -35.782 1.00 97.62 193 LEU A O 1
ATOM 1429 N N . GLY A 1 194 ? 22.101 -2.957 -35.619 1.00 96.50 194 GLY A N 1
ATOM 1430 C CA . GLY A 1 194 ? 21.133 -3.703 -36.419 1.00 96.50 194 GLY A CA 1
ATOM 1431 C C . GLY A 1 194 ? 19.737 -3.707 -35.790 1.00 96.50 194 GLY A C 1
ATOM 1432 O O . GLY A 1 194 ? 18.743 -3.512 -36.492 1.00 96.50 194 GLY A O 1
ATOM 1433 N N . ILE A 1 195 ? 19.658 -3.863 -34.466 1.00 94.62 195 ILE A N 1
ATOM 1434 C CA . ILE A 1 195 ? 18.394 -3.812 -33.722 1.00 94.62 195 ILE A CA 1
ATOM 1435 C C . ILE A 1 195 ? 17.812 -2.396 -33.750 1.00 94.62 195 ILE A C 1
ATOM 1437 O O . ILE A 1 195 ? 16.634 -2.246 -34.081 1.00 94.62 195 ILE A O 1
ATOM 1441 N N . LEU A 1 196 ? 18.623 -1.369 -33.488 1.00 94.75 196 LEU A N 1
ATOM 1442 C CA . LEU A 1 196 ? 18.204 0.035 -33.502 1.00 94.75 196 LEU A CA 1
ATOM 1443 C C . LEU A 1 196 ? 17.596 0.426 -34.859 1.00 94.75 196 LEU A C 1
ATOM 1445 O O . LEU A 1 196 ? 16.476 0.931 -34.928 1.00 94.75 196 LEU A O 1
ATOM 1449 N N . LEU A 1 197 ? 18.291 0.117 -35.959 1.00 95.25 197 LEU A N 1
ATOM 1450 C CA . LEU A 1 197 ? 17.823 0.424 -37.315 1.00 95.25 197 LEU A CA 1
ATOM 1451 C C . LEU A 1 197 ? 16.568 -0.370 -37.707 1.00 95.25 197 LEU A C 1
ATOM 1453 O O . LEU A 1 197 ? 15.761 0.118 -38.496 1.00 95.25 197 LEU A O 1
ATOM 1457 N N . SER A 1 198 ? 16.356 -1.565 -37.142 1.00 93.69 198 SER A N 1
ATOM 1458 C CA . SER A 1 198 ? 15.134 -2.351 -37.383 1.00 93.69 198 SER A CA 1
ATOM 1459 C C . SER A 1 198 ? 13.866 -1.706 -36.808 1.00 93.69 198 SER A C 1
ATOM 1461 O O . SER A 1 198 ? 12.755 -2.090 -37.181 1.00 93.69 198 SER A O 1
ATOM 1463 N N . LYS A 1 199 ? 14.027 -0.743 -35.893 1.00 90.94 199 LYS A N 1
ATOM 1464 C CA . LYS A 1 199 ? 12.947 -0.044 -35.188 1.00 90.94 199 LYS A CA 1
ATOM 1465 C C . LYS A 1 199 ? 12.821 1.428 -35.588 1.00 90.94 199 LYS A C 1
ATOM 1467 O O . LYS A 1 199 ? 12.100 2.165 -34.932 1.00 90.94 199 LYS A O 1
ATOM 1472 N N . TRP A 1 200 ? 13.493 1.844 -36.661 1.00 93.56 200 TRP A N 1
ATOM 1473 C CA . TRP A 1 200 ? 13.523 3.237 -37.102 1.00 93.56 200 TRP A CA 1
ATOM 1474 C C . TRP A 1 200 ? 12.126 3.823 -37.345 1.00 93.56 200 TRP A C 1
ATOM 1476 O O . TRP A 1 200 ? 11.308 3.226 -38.050 1.00 93.56 200 TRP A O 1
ATOM 1486 N N . GLY A 1 201 ? 11.890 5.032 -36.836 1.00 90.69 201 GLY A N 1
ATOM 1487 C CA . GLY A 1 201 ? 10.628 5.753 -36.978 1.00 90.69 201 GLY A CA 1
ATOM 1488 C C . GLY A 1 201 ? 9.936 6.047 -35.648 1.00 90.69 201 GLY A C 1
ATOM 1489 O O . GLY A 1 201 ? 10.511 5.904 -34.575 1.00 90.69 201 GLY A O 1
ATOM 1490 N N . VAL A 1 202 ? 8.690 6.512 -35.736 1.00 86.50 202 VAL A N 1
ATOM 1491 C CA . VAL A 1 202 ? 7.866 6.856 -34.567 1.00 86.50 202 VAL A CA 1
ATOM 1492 C C . VAL A 1 202 ? 7.539 5.630 -33.725 1.00 86.50 202 VAL A C 1
ATOM 1494 O O . VAL A 1 202 ? 7.211 4.566 -34.255 1.00 86.50 202 VAL A O 1
ATOM 1497 N N . CYS A 1 203 ? 7.577 5.815 -32.411 1.00 76.88 203 CYS A N 1
ATOM 1498 C CA . CYS A 1 203 ? 7.193 4.804 -31.445 1.00 76.88 203 CYS A CA 1
ATOM 1499 C C . CYS A 1 203 ? 5.660 4.730 -31.321 1.00 76.88 203 CYS A C 1
ATOM 1501 O O . CYS A 1 203 ? 5.032 5.759 -31.057 1.00 76.88 203 CYS A O 1
ATOM 1503 N N . PRO A 1 204 ? 5.046 3.554 -31.559 1.00 64.94 204 PRO A N 1
ATOM 1504 C CA . PRO A 1 204 ? 3.599 3.362 -31.473 1.00 64.94 204 PRO A CA 1
ATOM 1505 C C . PRO A 1 204 ? 3.076 3.251 -30.036 1.00 64.94 204 PRO A C 1
ATOM 1507 O O . PRO A 1 204 ? 3.819 2.750 -29.161 1.00 64.94 204 PRO A O 1
#

Nearest PDB structures (foldseek):
  7ris-assembly1_A  TM=6.531E-01  e=7.084E-03  Rhodopseudomonas palustris CGA009
  8dk0-assembly1_A  TM=7.770E-01  e=2.135E-02  Rhodopseudomonas palustris CGA009
  3no2-assembly1_A  TM=6.871E-01  e=1.478E-02  Bacteroides caccae ATCC 43185
  2p4o-assembly1_A  TM=7.023E-01  e=2.135E-02  Nostoc punctiforme PCC 73102
  7riz-assembly1_A  TM=7.749E-01  e=6.435E-02  Rhodopseudomonas palustris CGA009

Radius of gyration: 25.57 Å; Cα contacts (8 Å, |Δi|>4): 313; chains: 1; bounding box: 57×38×66 Å

Foldseek 3Di:
DDPDPDDDDDDDDQPDDDPDDPVQPVLKEWEADPQRWIWIDGWQAQKIKIQGPVSDIDMDGHPARTFLYWEAEQVRWIWTQRVQFTWIWDQDPVGIDTDACVVDVRGGPGHGSDDYDDHDPLPDDCVVQVDPVHPDPPDDPPPDLQPPVSPQFLDPVSVVVLVVCAFQFADVVGDPCNSQVSVNPRTSYPVSVVVSVVRGTGHD

pLDDT: mean 84.1, std 14.07, range [44.22, 97.81]

Solvent-accessible surface area (backbone atoms only — not comparable to full-atom values): 12429 Å² total; per-residue (Å²): 136,85,72,79,78,84,81,74,84,83,84,79,84,58,94,65,85,69,98,66,62,81,91,44,56,94,44,50,41,75,46,74,49,99,81,59,26,42,32,37,34,43,54,60,33,40,47,42,31,38,36,38,77,89,58,51,74,50,74,46,79,50,102,49,84,25,28,31,25,53,33,54,42,81,83,67,27,42,36,32,20,38,78,25,28,28,41,37,31,38,77,51,100,90,44,80,42,78,47,49,62,89,64,37,88,57,42,71,40,78,48,58,74,60,64,80,55,82,53,61,93,76,73,76,40,71,93,74,46,71,45,93,91,41,86,65,78,69,77,79,65,65,85,46,86,51,42,77,80,70,80,55,43,26,45,74,68,30,51,51,55,50,61,74,46,58,75,41,71,45,52,96,91,60,53,99,64,46,87,55,33,70,74,68,82,41,52,24,44,73,68,22,50,53,55,42,64,74,50,58,40,72,54,118